Protein AF-A0A8H4UWQ0-F1 (afdb_monomer_lite)

Foldseek 3Di:
DVVCLLCVLVVLLVLLLVLLVVQLVCVVVVLQVLLCVDVCVVVDPPADQARQPDVVSSVVLSVCLQDVPPQDQGCCLRNGLQVPSSCSNLVNVLSVLLVVLVVVLVPPPDPVVSVVVLVVQLVVCVLQLHPNNLSSLVSVVVCCCPVVVCLPPPQVVCVVNNVVLLVVLVCLLVCLVCVVVVCVVPVDDPQLVSQQSHADPPPRDGCVVVVNSDRDDPSGDGPSNSSNVSSVVVNCVNDPVNVVVCPDPVNVVCVLQPSVCSSCLSVLCSRVLSVQLVVCVVVVDDNVVSNVRSVVNSVVVSVVCSVVSSVVSVVD

pLDDT: mean 87.33, std 9.58, range [44.56, 96.88]

Structure (mmCIF, N/CA/C/O backbone):
data_AF-A0A8H4UWQ0-F1
#
_entry.id   AF-A0A8H4UWQ0-F1
#
loop_
_atom_site.group_PDB
_atom_site.id
_atom_site.type_symbol
_atom_site.label_atom_id
_atom_site.label_alt_id
_atom_site.label_comp_id
_atom_site.label_asym_id
_atom_site.label_entity_id
_atom_site.label_seq_id
_atom_site.pdbx_PDB_ins_code
_atom_site.Cartn_x
_atom_site.Cartn_y
_atom_site.Cartn_z
_atom_site.occupancy
_atom_site.B_iso_or_equiv
_atom_site.auth_seq_id
_atom_site.auth_comp_id
_atom_site.auth_asym_id
_atom_site.auth_atom_id
_atom_site.pdbx_PDB_model_num
ATOM 1 N N . MET A 1 1 ? 11.215 8.189 25.611 1.00 50.06 1 MET A N 1
ATOM 2 C CA . MET A 1 1 ? 10.270 7.332 24.850 1.00 50.06 1 MET A CA 1
ATOM 3 C C . MET A 1 1 ? 9.668 8.076 23.652 1.00 50.06 1 MET A C 1
ATOM 5 O O . MET A 1 1 ? 9.754 7.545 22.555 1.00 50.06 1 MET A O 1
ATOM 9 N N . ALA A 1 2 ? 9.177 9.314 23.815 1.00 53.47 2 ALA A N 1
ATOM 10 C CA . ALA A 1 2 ? 8.602 10.132 22.732 1.00 53.47 2 ALA A CA 1
ATOM 11 C C . ALA A 1 2 ? 9.539 10.376 21.524 1.00 53.47 2 ALA A C 1
ATOM 13 O O . ALA A 1 2 ? 9.132 10.155 20.390 1.00 53.47 2 ALA A O 1
ATOM 14 N N . GLN A 1 3 ? 10.816 10.713 21.750 1.00 57.75 3 GLN A N 1
ATOM 15 C CA . GLN A 1 3 ? 11.789 10.950 20.667 1.00 57.75 3 GLN A CA 1
ATOM 16 C C . GLN A 1 3 ? 11.985 9.728 19.748 1.00 57.75 3 GLN A C 1
ATOM 18 O O . GLN A 1 3 ? 12.113 9.867 18.536 1.00 57.75 3 GLN A O 1
ATOM 23 N N . LYS A 1 4 ? 11.943 8.509 20.310 1.00 64.25 4 LYS A N 1
ATOM 24 C CA . LYS A 1 4 ? 12.056 7.265 19.531 1.00 64.25 4 LYS A CA 1
ATOM 25 C C . LYS A 1 4 ? 10.802 6.978 18.698 1.00 64.25 4 LYS A C 1
ATOM 27 O O . LYS A 1 4 ? 10.911 6.313 17.677 1.00 64.25 4 LYS A O 1
ATOM 32 N N . ILE A 1 5 ? 9.632 7.455 19.127 1.00 64.44 5 ILE A N 1
ATOM 33 C CA . ILE A 1 5 ? 8.361 7.275 18.409 1.00 64.44 5 ILE A CA 1
ATOM 34 C C . ILE A 1 5 ? 8.301 8.216 17.202 1.00 64.44 5 ILE A C 1
ATOM 36 O O . ILE A 1 5 ? 7.917 7.784 16.124 1.00 64.44 5 ILE A O 1
ATOM 40 N N . VAL A 1 6 ? 8.767 9.456 17.366 1.00 66.81 6 VAL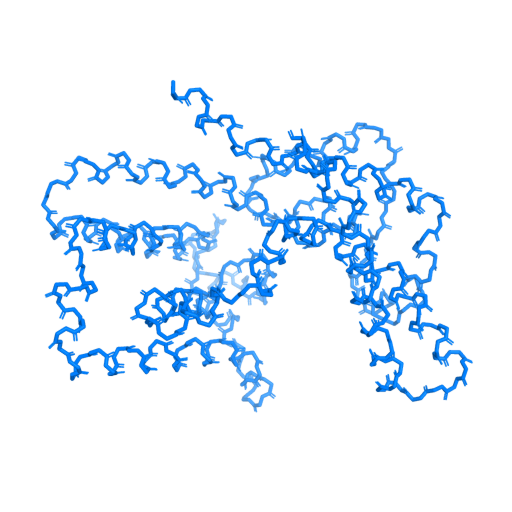 A N 1
ATOM 41 C CA . VAL A 1 6 ? 8.818 10.466 16.297 1.00 66.81 6 VAL A CA 1
ATOM 42 C C . VAL A 1 6 ? 9.864 10.135 15.227 1.00 66.81 6 VAL A C 1
ATOM 44 O O . VAL A 1 6 ? 9.613 10.324 14.045 1.00 66.81 6 VAL A O 1
ATOM 47 N N . ALA A 1 7 ? 11.025 9.600 15.619 1.00 70.88 7 ALA A N 1
ATOM 48 C CA . ALA A 1 7 ? 12.092 9.270 14.672 1.00 70.88 7 ALA A CA 1
ATOM 49 C C . ALA A 1 7 ? 11.859 7.957 13.901 1.00 70.88 7 ALA A C 1
ATOM 51 O O . ALA A 1 7 ? 12.472 7.743 12.861 1.00 70.88 7 ALA A O 1
ATOM 52 N N . ARG A 1 8 ? 11.009 7.052 14.408 1.00 70.62 8 ARG A N 1
ATOM 53 C CA . ARG A 1 8 ? 10.792 5.714 13.827 1.00 70.62 8 ARG A CA 1
ATOM 54 C C . ARG A 1 8 ? 10.283 5.746 12.382 1.00 70.62 8 ARG A C 1
ATOM 56 O O . ARG A 1 8 ? 10.880 5.047 11.573 1.00 70.62 8 ARG A O 1
ATOM 63 N N . PRO A 1 9 ? 9.257 6.544 12.039 1.00 68.88 9 PRO A N 1
ATOM 64 C CA . PRO A 1 9 ? 8.780 6.633 10.663 1.00 68.88 9 PRO A CA 1
ATOM 65 C C . PRO A 1 9 ? 9.848 7.127 9.675 1.00 68.88 9 PRO A C 1
ATOM 67 O O . PRO A 1 9 ? 9.898 6.662 8.546 1.00 68.88 9 PRO A O 1
ATOM 70 N N . PHE A 1 10 ? 10.764 7.997 10.115 1.00 75.94 10 PHE A N 1
ATOM 71 C CA . PHE A 1 10 ? 11.856 8.503 9.274 1.00 75.94 10 PHE A CA 1
ATOM 72 C C . PHE A 1 10 ? 12.995 7.498 9.068 1.00 75.94 10 PHE A C 1
ATOM 74 O O . PHE A 1 10 ? 13.753 7.635 8.113 1.00 75.94 10 PHE A O 1
ATOM 81 N N . ARG A 1 11 ? 13.113 6.461 9.911 1.00 78.75 11 ARG A N 1
ATOM 82 C CA . ARG A 1 11 ? 14.113 5.396 9.710 1.00 78.75 11 ARG A CA 1
ATOM 83 C C . ARG A 1 11 ? 13.871 4.595 8.437 1.00 78.75 11 ARG A C 1
ATOM 85 O O . ARG A 1 11 ? 14.824 4.063 7.895 1.00 78.75 11 ARG A O 1
ATOM 92 N N . LEU A 1 12 ? 12.630 4.561 7.944 1.00 79.31 12 LEU A N 1
ATOM 93 C CA . LEU A 1 12 ? 12.286 3.923 6.671 1.00 79.31 12 LEU A CA 1
ATOM 94 C C . LEU A 1 12 ? 12.992 4.581 5.475 1.00 79.31 12 LEU A C 1
ATOM 96 O O . LEU A 1 12 ? 13.165 3.930 4.452 1.00 79.31 12 LEU A O 1
ATOM 100 N N . LEU A 1 13 ? 13.431 5.841 5.590 1.00 83.50 13 LEU A N 1
ATOM 101 C CA . LEU A 1 13 ? 14.089 6.553 4.492 1.00 83.50 13 LEU A CA 1
ATOM 102 C C . LEU A 1 13 ? 15.516 6.063 4.236 1.00 83.50 13 LEU A C 1
ATOM 104 O O . LEU A 1 13 ? 15.957 6.094 3.094 1.00 83.50 13 LEU A O 1
ATOM 108 N N . THR A 1 14 ? 16.233 5.598 5.263 1.00 86.25 14 THR A N 1
ATOM 109 C CA . THR A 1 14 ? 17.613 5.107 5.119 1.00 86.25 14 THR A CA 1
ATOM 110 C C . THR A 1 14 ? 17.708 3.923 4.149 1.00 86.25 14 THR A C 1
ATOM 112 O O . THR A 1 14 ? 18.417 4.049 3.151 1.00 86.25 14 THR A O 1
ATOM 115 N N . PRO A 1 15 ? 16.983 2.804 4.354 1.00 87.75 15 PRO A N 1
ATOM 116 C CA . PRO A 1 15 ? 17.032 1.681 3.422 1.00 87.75 15 PRO A CA 1
ATOM 117 C C . PRO A 1 15 ? 16.466 2.035 2.041 1.00 87.75 15 PRO A C 1
ATOM 119 O O . PRO A 1 15 ? 16.977 1.541 1.039 1.00 87.75 15 PRO A O 1
ATOM 122 N N . VAL A 1 16 ? 15.470 2.929 1.958 1.00 87.31 16 VAL A N 1
ATOM 123 C CA . VAL A 1 16 ? 14.962 3.434 0.669 1.00 87.31 16 VAL A CA 1
ATOM 124 C C . VAL A 1 16 ? 16.060 4.178 -0.093 1.00 87.31 16 VAL A C 1
ATOM 126 O O . VAL A 1 16 ? 16.282 3.894 -1.265 1.00 87.31 16 VAL A O 1
ATOM 129 N N . ALA A 1 17 ? 16.788 5.080 0.567 1.00 88.00 17 ALA A N 1
ATOM 130 C CA . ALA A 1 17 ? 17.887 5.819 -0.045 1.00 88.00 17 ALA A CA 1
ATOM 131 C C . ALA A 1 17 ? 19.030 4.894 -0.479 1.00 88.00 17 ALA A C 1
ATOM 133 O O . ALA A 1 17 ? 19.581 5.074 -1.562 1.00 88.00 17 ALA A O 1
ATOM 134 N N . SER A 1 18 ? 19.363 3.882 0.328 1.00 88.31 18 SER A N 1
ATOM 135 C CA . SER A 1 18 ? 20.378 2.887 -0.027 1.00 88.31 18 SER A CA 1
ATOM 136 C C . SER A 1 18 ? 19.994 2.075 -1.265 1.00 88.31 18 SER A C 1
ATOM 138 O O . SER A 1 18 ? 20.847 1.855 -2.122 1.00 88.31 18 SER A O 1
ATOM 140 N N . ILE A 1 19 ? 18.729 1.663 -1.393 1.00 89.06 19 ILE A N 1
ATOM 141 C CA . ILE A 1 19 ? 18.264 0.928 -2.576 1.00 89.06 19 ILE A CA 1
ATOM 142 C C . ILE A 1 19 ? 18.142 1.838 -3.795 1.00 89.06 19 ILE A C 1
ATOM 144 O O . ILE A 1 19 ? 18.625 1.457 -4.852 1.00 89.06 19 ILE A O 1
ATOM 148 N N . ALA A 1 20 ? 17.625 3.060 -3.657 1.00 87.94 20 ALA A N 1
ATOM 149 C CA . ALA A 1 20 ? 17.611 4.025 -4.758 1.00 87.94 20 ALA A CA 1
ATOM 150 C C . ALA A 1 20 ? 19.032 4.328 -5.273 1.00 87.94 20 ALA A C 1
ATOM 152 O O . ALA A 1 20 ? 19.254 4.476 -6.472 1.00 87.94 20 ALA A O 1
ATOM 153 N N . PHE A 1 21 ? 20.022 4.364 -4.377 1.00 89.19 21 PHE A N 1
ATOM 154 C CA . PHE A 1 21 ? 21.427 4.524 -4.747 1.00 89.19 21 PHE A CA 1
ATOM 155 C C . PHE A 1 21 ? 22.011 3.281 -5.438 1.00 89.19 21 PHE A C 1
ATOM 157 O O . PHE A 1 21 ? 22.767 3.407 -6.399 1.00 89.19 21 PHE A O 1
ATOM 164 N N . LEU A 1 22 ? 21.645 2.075 -4.996 1.00 90.00 22 LEU A N 1
ATOM 165 C CA . LEU A 1 22 ? 21.991 0.840 -5.704 1.00 90.00 22 LEU A CA 1
ATOM 166 C C . LEU A 1 22 ? 21.373 0.818 -7.110 1.00 90.00 22 LEU A C 1
ATOM 168 O O . LEU A 1 22 ? 22.070 0.525 -8.078 1.00 90.00 22 LEU A O 1
ATOM 172 N N . GLU A 1 23 ? 20.089 1.155 -7.226 1.00 89.25 23 GLU A N 1
ATOM 173 C CA . GLU A 1 23 ? 19.389 1.245 -8.507 1.00 89.25 23 GLU A CA 1
ATOM 174 C C . GLU A 1 23 ? 20.055 2.255 -9.432 1.00 89.25 23 GLU A C 1
ATOM 176 O O . GLU A 1 23 ? 20.302 1.917 -10.582 1.00 89.25 23 GLU A O 1
ATOM 181 N N . TYR A 1 24 ? 20.432 3.434 -8.928 1.00 87.94 24 TYR A N 1
ATOM 182 C CA . TYR A 1 24 ? 21.184 4.428 -9.696 1.00 87.94 24 TYR A CA 1
ATOM 183 C C . TYR A 1 24 ? 22.405 3.806 -10.391 1.00 87.94 24 TYR A C 1
ATOM 185 O O . TYR A 1 24 ? 22.563 3.954 -11.601 1.00 87.94 24 TYR A O 1
ATOM 193 N N . PHE A 1 25 ? 23.241 3.064 -9.655 1.00 90.00 25 PHE A N 1
ATOM 194 C CA . PHE A 1 25 ? 24.429 2.431 -10.237 1.00 90.00 25 PHE A CA 1
ATOM 195 C C . PHE A 1 25 ? 24.095 1.346 -11.253 1.00 90.00 25 PHE A C 1
ATOM 197 O O . PHE A 1 25 ? 24.778 1.216 -12.265 1.00 90.00 25 PHE A O 1
ATOM 204 N N . LEU A 1 26 ? 23.066 0.544 -10.988 1.00 90.75 26 LEU A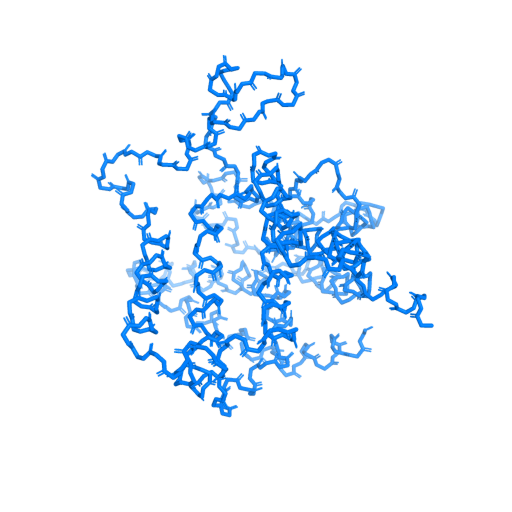 N 1
ATOM 205 C CA . LEU A 1 26 ? 22.672 -0.521 -11.902 1.00 90.75 26 LEU A CA 1
ATOM 206 C C . LEU A 1 26 ? 22.048 0.044 -13.186 1.00 90.75 26 LEU A C 1
ATOM 208 O O . LEU A 1 26 ? 22.282 -0.487 -14.270 1.00 90.75 26 LEU A O 1
ATOM 212 N N . MET A 1 27 ? 21.286 1.132 -13.074 1.00 89.31 27 MET A N 1
ATOM 213 C CA . MET A 1 27 ? 20.740 1.875 -14.207 1.00 89.31 27 MET A CA 1
ATOM 214 C C . MET A 1 27 ? 21.857 2.466 -15.067 1.00 89.31 27 MET A C 1
ATOM 216 O O . MET A 1 27 ? 21.841 2.271 -16.278 1.00 89.31 27 MET A O 1
ATOM 220 N N . ASP A 1 28 ? 22.852 3.103 -14.444 1.00 88.06 28 ASP A N 1
ATOM 221 C CA . ASP A 1 28 ? 24.032 3.654 -15.127 1.00 88.06 28 ASP A CA 1
ATOM 222 C C . ASP A 1 28 ? 24.879 2.560 -15.804 1.00 88.06 28 ASP A C 1
ATOM 224 O O . ASP A 1 28 ? 25.389 2.740 -16.907 1.00 88.06 28 ASP A O 1
ATOM 228 N N . ALA A 1 29 ? 24.937 1.363 -15.212 1.00 90.94 29 ALA A N 1
ATOM 229 C CA . ALA A 1 29 ? 25.556 0.184 -15.820 1.00 90.94 29 ALA A CA 1
ATOM 230 C C . ALA A 1 29 ? 24.745 -0.430 -16.986 1.00 90.94 29 ALA A C 1
ATOM 232 O O . ALA A 1 29 ? 25.181 -1.418 -17.582 1.00 90.94 29 ALA A O 1
ATOM 233 N N . GLY A 1 30 ? 23.571 0.117 -17.318 1.00 88.81 30 GLY A N 1
ATOM 234 C CA . GLY A 1 30 ? 22.742 -0.324 -18.441 1.00 88.81 30 GLY A CA 1
ATOM 235 C C . GLY A 1 30 ? 21.756 -1.449 -18.119 1.00 88.81 30 GLY A C 1
ATOM 236 O O . GLY A 1 30 ? 21.257 -2.110 -19.033 1.00 88.81 30 GLY A O 1
ATOM 237 N N . ALA A 1 31 ? 21.427 -1.688 -16.843 1.00 89.75 31 ALA A N 1
ATOM 238 C CA . ALA A 1 31 ? 20.484 -2.746 -16.454 1.00 89.75 31 ALA A CA 1
ATOM 239 C C . ALA A 1 31 ? 19.065 -2.559 -17.031 1.00 89.75 31 ALA A C 1
ATOM 241 O O . ALA A 1 31 ? 18.301 -3.521 -17.092 1.00 89.75 31 ALA A O 1
ATOM 242 N N . LEU A 1 32 ? 18.718 -1.343 -17.464 1.00 88.94 32 LEU A N 1
ATOM 243 C CA . LEU A 1 32 ? 17.412 -1.000 -18.034 1.00 88.94 32 LEU A CA 1
ATOM 244 C C . LEU A 1 32 ? 17.412 -0.836 -19.557 1.00 88.94 32 LEU A C 1
ATOM 246 O O . LEU A 1 32 ? 16.386 -0.459 -20.110 1.00 88.94 32 LEU A O 1
ATOM 250 N N . ASN A 1 33 ? 18.504 -1.156 -20.259 1.00 88.81 33 ASN A N 1
ATOM 251 C CA . ASN A 1 33 ? 18.588 -0.945 -21.712 1.00 88.81 33 ASN A CA 1
ATOM 252 C C . ASN A 1 33 ? 17.450 -1.630 -22.485 1.00 88.81 33 ASN A C 1
ATOM 254 O O . ASN A 1 33 ? 17.016 -1.138 -23.512 1.00 88.81 33 ASN A O 1
ATOM 258 N N . TRP A 1 34 ? 16.933 -2.756 -21.991 1.00 87.75 34 TRP A N 1
ATOM 259 C CA . TRP A 1 34 ? 15.852 -3.486 -22.659 1.00 87.75 34 TRP A CA 1
ATOM 260 C C . TRP A 1 34 ? 14.462 -2.870 -22.454 1.00 87.75 34 TRP A C 1
ATOM 262 O O . TRP A 1 34 ? 13.524 -3.246 -23.157 1.00 87.75 34 TRP A O 1
ATOM 272 N N . LEU A 1 35 ? 14.315 -1.953 -21.494 1.00 86.12 35 LEU A N 1
ATOM 273 C CA . LEU A 1 35 ? 13.036 -1.363 -21.104 1.00 86.12 35 LEU A CA 1
ATOM 274 C C . LEU A 1 35 ? 12.440 -0.507 -22.229 1.00 86.12 35 LEU A C 1
ATOM 276 O O . LEU A 1 35 ? 11.246 -0.607 -22.494 1.00 86.12 35 LEU A O 1
ATOM 280 N N . GLU A 1 36 ? 13.267 0.272 -22.934 1.00 83.00 36 GLU A N 1
ATOM 281 C CA . GLU A 1 36 ? 12.832 1.170 -24.020 1.00 83.00 36 GLU A CA 1
ATOM 282 C C . GLU A 1 36 ? 12.178 0.435 -25.204 1.00 83.00 36 GLU A C 1
ATOM 284 O O . GLU A 1 36 ? 11.384 1.015 -25.943 1.00 83.00 36 GLU A O 1
ATOM 289 N N . TYR A 1 37 ? 12.466 -0.861 -25.358 1.00 84.62 37 TYR A N 1
ATOM 290 C CA . TYR A 1 37 ? 11.931 -1.696 -26.435 1.00 84.62 37 TYR A CA 1
ATOM 291 C C . TYR A 1 37 ? 10.575 -2.327 -26.100 1.00 84.62 37 TYR A C 1
ATOM 293 O O . TYR A 1 37 ? 9.967 -2.965 -26.965 1.00 84.62 37 TYR A O 1
ATOM 301 N N . LEU A 1 38 ? 10.085 -2.195 -24.863 1.00 82.38 38 LEU A N 1
ATOM 302 C CA . LEU A 1 38 ? 8.774 -2.722 -24.500 1.00 82.38 38 LEU A CA 1
ATOM 303 C C . LEU A 1 38 ? 7.651 -1.823 -25.050 1.00 82.38 38 LEU A C 1
ATOM 305 O O . LEU A 1 38 ? 7.649 -0.620 -24.787 1.00 82.38 38 LEU A O 1
ATOM 309 N N . PRO A 1 39 ? 6.616 -2.396 -25.700 1.00 68.94 39 PRO A N 1
ATOM 310 C CA . PRO A 1 39 ? 5.469 -1.632 -26.198 1.00 68.94 39 PRO A CA 1
ATOM 311 C C . PRO A 1 39 ? 4.743 -0.844 -25.103 1.00 68.94 39 PRO A C 1
ATOM 313 O O . PRO A 1 39 ? 4.175 0.212 -25.361 1.00 68.94 39 PRO A O 1
ATOM 316 N N . SER A 1 40 ? 4.773 -1.332 -23.861 1.00 64.50 40 SER A N 1
ATOM 317 C CA . SER A 1 40 ? 4.183 -0.623 -22.727 1.00 64.50 40 SER A CA 1
ATOM 318 C C . SER A 1 40 ? 4.852 0.718 -22.450 1.00 64.50 40 SER A C 1
ATOM 320 O O . SER A 1 40 ? 4.201 1.552 -21.859 1.00 64.50 40 SER A O 1
ATOM 322 N N . VAL A 1 41 ? 6.105 0.933 -22.862 1.00 59.09 41 VAL A N 1
ATOM 323 C CA . VAL A 1 41 ? 6.821 2.214 -22.722 1.00 59.09 41 VAL A CA 1
ATOM 324 C C . VAL A 1 41 ? 6.568 3.120 -23.928 1.00 59.09 41 VAL A C 1
ATOM 326 O O . VAL A 1 41 ? 6.543 4.335 -23.803 1.00 59.09 41 VAL A O 1
ATOM 329 N N . THR A 1 42 ? 6.342 2.540 -25.109 1.00 53.91 42 THR A N 1
ATOM 330 C CA . THR A 1 42 ? 6.153 3.297 -26.357 1.00 53.91 42 THR A CA 1
ATOM 331 C C . THR A 1 42 ? 4.751 3.902 -26.500 1.00 53.91 42 THR A C 1
ATOM 333 O O . THR A 1 42 ? 4.581 4.869 -27.237 1.00 53.91 42 THR A O 1
ATOM 336 N N . TRP A 1 43 ? 3.746 3.326 -25.829 1.00 44.56 43 TRP A N 1
ATOM 337 C CA . TRP A 1 43 ? 2.328 3.717 -25.936 1.00 44.56 43 TRP A CA 1
ATOM 338 C C . TRP A 1 43 ? 1.727 4.257 -24.630 1.00 44.56 43 TRP A C 1
ATOM 340 O O . TRP A 1 43 ? 0.542 4.581 -24.587 1.00 44.56 43 TRP A O 1
ATOM 350 N N . SER A 1 44 ? 2.525 4.324 -23.567 1.00 49.62 44 SER A N 1
ATOM 351 C CA . SER A 1 44 ? 2.136 4.822 -22.250 1.00 49.62 44 SER A CA 1
ATOM 352 C C . SER A 1 44 ? 3.050 5.978 -21.879 1.00 49.62 44 SER A C 1
ATOM 354 O O . SER A 1 44 ? 4.256 5.892 -22.090 1.00 49.62 44 SER A O 1
ATOM 356 N N . ASP A 1 45 ? 2.517 6.997 -21.210 1.00 52.97 45 ASP A N 1
ATOM 357 C CA . ASP A 1 45 ? 3.330 8.038 -20.560 1.00 52.97 45 ASP A CA 1
ATOM 358 C C . ASP A 1 45 ? 4.128 7.495 -19.344 1.00 52.97 45 ASP A C 1
ATOM 360 O O . ASP A 1 45 ? 4.779 8.239 -18.611 1.00 52.97 45 ASP A O 1
ATOM 364 N N . TRP A 1 46 ? 4.075 6.179 -19.111 1.00 52.25 46 TRP A N 1
ATOM 365 C CA . TRP A 1 46 ? 4.689 5.440 -18.011 1.00 52.25 46 TRP A CA 1
ATOM 366 C C . TRP A 1 46 ? 5.487 4.266 -18.604 1.00 52.25 46 TRP A C 1
ATOM 368 O O . TRP A 1 46 ? 4.833 3.425 -19.229 1.00 52.25 46 TRP A O 1
ATOM 378 N N . PRO A 1 47 ? 6.828 4.131 -18.451 1.00 56.69 47 PRO A N 1
ATOM 379 C CA . PRO A 1 47 ? 7.763 4.730 -17.485 1.00 56.69 47 PRO A CA 1
ATOM 380 C C . PRO A 1 47 ? 8.879 5.627 -18.087 1.00 56.69 47 PRO A C 1
ATOM 382 O O . PRO A 1 47 ? 9.506 5.289 -19.087 1.00 56.69 47 PRO A O 1
ATOM 385 N N . PHE A 1 48 ? 9.206 6.718 -17.379 1.00 61.88 48 PHE A N 1
ATOM 386 C CA . PHE A 1 48 ? 10.383 7.578 -17.591 1.00 61.88 48 PHE A CA 1
ATOM 387 C C . PHE A 1 48 ? 11.477 7.237 -16.564 1.00 61.88 48 PHE A C 1
ATOM 389 O O . PHE A 1 48 ? 11.763 8.032 -15.673 1.00 61.88 48 PHE A O 1
ATOM 396 N N . THR A 1 49 ? 12.091 6.052 -16.642 1.00 73.06 49 THR A N 1
ATOM 397 C CA . THR A 1 49 ? 13.265 5.794 -15.792 1.00 73.06 49 THR A CA 1
ATOM 398 C C . THR A 1 49 ? 14.385 6.732 -16.217 1.00 73.06 49 THR A C 1
ATOM 400 O O . THR A 1 49 ? 14.828 6.687 -17.366 1.00 73.06 49 THR A O 1
ATOM 403 N N . ALA A 1 50 ? 14.835 7.585 -15.306 1.00 76.94 50 ALA A N 1
ATOM 404 C CA . ALA A 1 50 ? 15.796 8.632 -15.595 1.00 76.94 50 ALA A CA 1
ATOM 405 C C . ALA A 1 50 ? 16.843 8.682 -14.488 1.00 76.94 50 ALA A C 1
ATOM 407 O O . ALA A 1 50 ? 16.527 8.733 -13.301 1.00 76.94 50 ALA A O 1
ATOM 408 N N . ILE A 1 51 ? 18.109 8.681 -14.892 1.00 78.25 51 ILE A N 1
ATOM 409 C CA . ILE A 1 51 ? 19.226 8.840 -13.967 1.00 78.25 51 ILE A CA 1
ATOM 410 C C . ILE A 1 51 ? 19.206 10.282 -13.442 1.00 78.25 51 ILE A C 1
ATOM 412 O O . ILE A 1 51 ? 19.077 11.234 -14.218 1.00 78.25 51 ILE A O 1
ATOM 416 N N . ALA A 1 52 ? 19.323 10.452 -12.122 1.00 77.56 52 ALA A N 1
ATOM 417 C CA . ALA A 1 52 ? 19.355 11.774 -11.504 1.00 77.56 52 ALA A CA 1
ATOM 418 C C . ALA A 1 52 ? 20.489 12.622 -12.101 1.00 77.56 52 ALA A C 1
ATOM 420 O O . ALA A 1 52 ? 21.651 12.223 -12.097 1.00 77.56 52 ALA A O 1
ATOM 421 N N . SER A 1 53 ? 20.159 13.824 -12.579 1.00 79.19 53 SER A N 1
ATOM 422 C CA . SER A 1 53 ? 21.116 14.686 -13.287 1.00 79.19 53 SER A CA 1
ATOM 423 C C . SER A 1 53 ? 22.258 15.200 -12.408 1.00 79.19 53 SER A C 1
ATOM 425 O O . SER A 1 53 ? 23.316 15.569 -12.912 1.00 79.19 53 SER A O 1
ATOM 427 N N . ASN A 1 54 ? 22.041 15.276 -11.094 1.00 85.81 54 ASN A N 1
ATOM 428 C CA . ASN A 1 54 ? 23.032 15.693 -10.109 1.00 85.81 54 ASN A CA 1
ATOM 429 C C . ASN A 1 54 ? 22.642 15.193 -8.698 1.00 85.81 54 ASN A C 1
ATOM 431 O O . ASN A 1 54 ? 21.471 14.877 -8.457 1.00 85.81 54 ASN A O 1
ATOM 435 N N . PRO A 1 55 ? 23.581 15.182 -7.729 1.00 85.12 55 PRO A N 1
ATOM 436 C CA . PRO A 1 55 ? 23.304 14.732 -6.361 1.00 85.12 55 PRO A CA 1
ATOM 437 C C . PRO A 1 55 ? 22.217 15.534 -5.632 1.00 85.12 55 PRO A C 1
ATOM 439 O O . PRO A 1 55 ? 21.524 14.995 -4.773 1.00 85.12 55 PRO A O 1
ATOM 442 N N . GLY A 1 56 ? 22.045 16.817 -5.967 1.00 86.88 56 GLY A N 1
ATOM 443 C CA . GLY A 1 56 ? 21.004 17.664 -5.385 1.00 86.88 56 GLY A CA 1
ATOM 444 C C . GLY A 1 56 ? 19.600 17.195 -5.764 1.00 86.88 56 GLY A C 1
ATOM 445 O O . GLY A 1 56 ? 18.724 17.140 -4.902 1.00 86.88 56 GLY A O 1
ATOM 446 N N . THR A 1 57 ? 19.403 16.782 -7.019 1.00 86.50 57 THR A N 1
ATOM 447 C CA . THR A 1 57 ? 18.150 16.175 -7.488 1.00 86.50 57 THR A CA 1
ATOM 448 C C . THR A 1 57 ? 17.867 14.863 -6.755 1.00 86.50 57 THR A C 1
ATOM 450 O O . THR A 1 57 ? 16.770 14.696 -6.229 1.00 86.50 57 THR A O 1
ATOM 453 N N . PHE A 1 58 ? 18.871 13.991 -6.605 1.00 85.25 58 PHE A N 1
ATOM 454 C CA . PHE A 1 58 ? 18.729 12.742 -5.843 1.00 85.25 58 PHE A CA 1
ATOM 455 C C . PHE A 1 58 ? 18.299 12.990 -4.388 1.00 85.25 58 PHE A C 1
ATOM 457 O O . PHE A 1 58 ? 17.329 12.408 -3.905 1.00 85.25 58 PHE A O 1
ATOM 464 N N . ILE A 1 59 ? 18.976 13.908 -3.689 1.00 87.69 59 ILE A N 1
ATOM 465 C CA . ILE A 1 59 ? 18.625 14.270 -2.307 1.00 87.69 59 ILE A CA 1
ATOM 466 C C . ILE A 1 59 ? 17.216 14.874 -2.245 1.00 87.69 59 ILE A C 1
ATOM 468 O O . ILE A 1 59 ? 16.452 14.548 -1.337 1.00 87.69 59 ILE A O 1
ATOM 472 N N . SER A 1 60 ? 16.855 15.734 -3.202 1.00 88.31 60 SER A N 1
ATOM 473 C CA . SER A 1 60 ? 15.521 16.335 -3.276 1.00 88.31 60 SER A CA 1
ATOM 474 C C . SER A 1 60 ? 14.428 15.272 -3.395 1.00 88.31 60 SER A C 1
ATOM 476 O O . SER A 1 60 ? 13.442 15.333 -2.664 1.00 88.31 60 SER A O 1
ATOM 478 N N . GLU A 1 61 ? 14.615 14.269 -4.249 1.00 86.88 61 GLU A N 1
ATOM 479 C CA . GLU A 1 61 ? 13.661 13.173 -4.446 1.00 86.88 61 GLU A CA 1
ATOM 480 C C . GLU A 1 61 ? 13.495 12.295 -3.199 1.00 86.88 61 GLU A C 1
ATOM 482 O O . GLU A 1 61 ? 12.371 11.941 -2.837 1.00 86.88 61 GLU A O 1
ATOM 487 N N . ILE A 1 62 ? 14.585 12.016 -2.478 1.00 86.50 62 ILE A N 1
ATOM 488 C CA . ILE A 1 62 ? 14.524 11.309 -1.191 1.00 86.50 62 ILE A CA 1
ATOM 489 C C . ILE A 1 62 ? 13.783 12.140 -0.136 1.00 86.50 62 ILE A C 1
ATOM 491 O O . ILE A 1 62 ? 12.973 11.604 0.620 1.00 86.50 62 ILE A O 1
ATOM 495 N N . LEU A 1 63 ? 14.011 13.455 -0.084 1.00 86.94 63 LEU A N 1
ATOM 496 C CA . LEU A 1 63 ? 13.307 14.341 0.847 1.00 86.94 63 LEU A CA 1
ATOM 497 C C . LEU A 1 63 ? 11.818 14.484 0.508 1.00 86.94 63 LEU A C 1
ATOM 499 O O . LEU A 1 63 ? 10.997 14.589 1.422 1.00 86.94 63 LEU A O 1
ATOM 503 N N . GLN A 1 64 ? 11.445 14.436 -0.775 1.00 85.38 64 GLN A N 1
ATOM 504 C CA . GLN A 1 64 ? 10.041 14.447 -1.193 1.00 85.38 64 GLN A CA 1
ATOM 505 C C . GLN A 1 64 ? 9.262 13.281 -0.571 1.00 85.38 64 GLN A C 1
ATOM 507 O O . GLN A 1 64 ? 8.138 13.489 -0.125 1.00 85.38 64 GLN A O 1
ATOM 512 N N . LEU A 1 65 ? 9.859 12.092 -0.414 1.00 83.25 65 LEU A N 1
ATOM 513 C CA . LEU A 1 65 ? 9.194 10.958 0.250 1.00 83.25 65 LEU A CA 1
ATOM 514 C C . LEU A 1 65 ? 8.694 11.283 1.665 1.00 83.25 65 LEU A C 1
ATOM 516 O O . LEU A 1 65 ? 7.726 10.684 2.131 1.00 83.25 65 LEU A O 1
ATOM 520 N N . ALA A 1 66 ? 9.346 12.222 2.350 1.00 80.38 66 ALA A N 1
ATOM 521 C CA . ALA A 1 66 ? 8.995 12.608 3.707 1.00 80.38 66 ALA A CA 1
ATOM 522 C C . ALA A 1 66 ? 8.037 13.807 3.789 1.00 80.38 66 ALA A C 1
ATOM 524 O O . ALA A 1 66 ? 7.281 13.926 4.754 1.00 80.38 66 ALA A O 1
ATOM 525 N N . PHE A 1 67 ? 8.088 14.711 2.809 1.00 80.31 67 PHE A N 1
ATOM 526 C CA . PHE A 1 67 ? 7.485 16.044 2.921 1.00 80.31 67 PHE A CA 1
ATOM 527 C C . PHE A 1 67 ? 6.571 16.434 1.757 1.00 80.31 67 PHE A C 1
ATOM 529 O O . PHE A 1 67 ? 6.127 17.579 1.704 1.00 80.31 67 PHE A O 1
ATOM 536 N N . LEU A 1 68 ? 6.279 15.524 0.827 1.00 76.38 68 LEU A N 1
ATOM 537 C CA . LEU A 1 68 ? 5.414 15.827 -0.309 1.00 76.38 68 LEU A CA 1
ATOM 538 C C . LEU A 1 68 ? 3.982 16.133 0.157 1.00 76.38 68 LEU A C 1
ATOM 540 O O . LEU A 1 68 ? 3.276 15.265 0.674 1.00 76.38 68 LEU A O 1
ATOM 544 N N . ILE A 1 69 ? 3.590 17.397 -0.014 1.00 63.50 69 ILE A N 1
ATOM 545 C CA . ILE A 1 69 ? 2.262 17.944 0.280 1.00 63.50 69 ILE A CA 1
ATOM 546 C C . ILE A 1 69 ? 1.889 18.887 -0.879 1.00 63.50 69 ILE A C 1
ATOM 548 O O . ILE A 1 69 ? 2.704 19.750 -1.216 1.00 63.50 69 ILE A O 1
ATOM 552 N N . PRO A 1 70 ? 0.678 18.800 -1.464 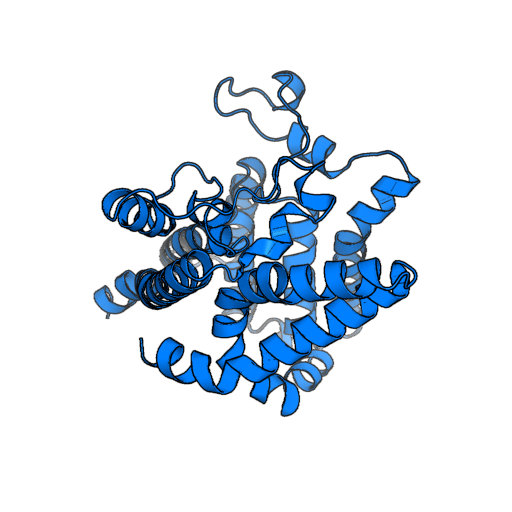1.00 58.25 70 PRO A N 1
ATOM 553 C CA . PRO A 1 70 ? -0.371 17.806 -1.212 1.00 58.25 70 PRO A CA 1
ATOM 554 C C . PRO A 1 70 ? 0.050 16.394 -1.652 1.00 58.25 70 PRO A C 1
ATOM 556 O O . PRO A 1 70 ? 1.098 16.223 -2.268 1.00 58.25 70 PRO A O 1
ATOM 559 N N . ASN A 1 71 ? -0.753 15.381 -1.311 1.00 61.59 71 ASN A N 1
ATOM 560 C CA . ASN A 1 71 ? -0.483 14.001 -1.717 1.00 61.59 71 ASN A CA 1
ATOM 561 C C . ASN A 1 71 ? -0.363 13.913 -3.241 1.00 61.59 71 ASN A C 1
ATOM 563 O O . ASN A 1 71 ? -1.335 14.126 -3.960 1.00 61.59 71 ASN A O 1
ATOM 567 N N . ALA A 1 72 ? 0.835 13.587 -3.700 1.00 70.25 72 ALA A N 1
ATOM 568 C CA . ALA A 1 72 ? 1.160 13.309 -5.085 1.00 70.25 72 ALA A CA 1
ATOM 569 C C . ALA A 1 72 ? 2.098 12.098 -5.118 1.00 70.25 72 ALA A C 1
ATOM 571 O O . ALA A 1 72 ? 2.628 11.684 -4.082 1.00 70.25 72 ALA A O 1
ATOM 572 N N . ALA A 1 73 ? 2.314 11.523 -6.296 1.00 75.62 73 ALA A N 1
ATOM 573 C CA . ALA A 1 73 ? 3.394 10.566 -6.477 1.00 75.62 73 ALA A CA 1
ATOM 574 C C . ALA A 1 73 ? 4.747 11.312 -6.398 1.00 75.62 73 ALA A C 1
ATOM 576 O O . ALA A 1 73 ? 4.957 12.259 -7.158 1.00 75.62 73 ALA A O 1
ATOM 577 N N . PRO A 1 74 ? 5.668 10.938 -5.488 1.00 78.88 74 PRO A N 1
ATOM 578 C CA . PRO A 1 74 ? 7.001 11.534 -5.436 1.00 78.88 74 PRO A CA 1
ATOM 579 C C . PRO A 1 74 ? 7.778 11.238 -6.716 1.00 78.88 74 PRO A C 1
ATOM 581 O O . PRO A 1 74 ? 7.673 10.136 -7.252 1.00 78.88 74 PRO A O 1
ATOM 584 N N . MET A 1 75 ? 8.615 12.174 -7.169 1.00 79.69 75 MET A N 1
ATOM 585 C CA . MET A 1 75 ? 9.337 12.026 -8.443 1.00 79.69 75 MET A CA 1
ATOM 586 C C . MET A 1 75 ? 10.226 10.778 -8.504 1.00 79.69 75 MET A C 1
ATOM 588 O O . MET A 1 75 ? 10.377 10.192 -9.574 1.00 79.69 75 MET A O 1
ATOM 592 N N . ILE A 1 76 ? 10.709 10.302 -7.352 1.00 78.44 76 ILE A N 1
ATOM 593 C CA . ILE A 1 76 ? 11.479 9.056 -7.255 1.00 78.44 76 ILE A CA 1
ATOM 594 C C . ILE A 1 76 ? 10.727 7.843 -7.830 1.00 78.44 76 ILE A C 1
ATOM 596 O O . ILE A 1 76 ? 11.351 6.938 -8.367 1.00 78.44 76 ILE A O 1
ATOM 600 N N . THR A 1 77 ? 9.389 7.838 -7.772 1.00 73.00 77 THR A N 1
ATOM 601 C CA . THR A 1 77 ? 8.549 6.746 -8.300 1.00 73.00 77 THR A CA 1
ATOM 602 C C . THR A 1 77 ? 8.526 6.678 -9.821 1.00 73.00 77 THR A C 1
ATOM 604 O O . THR A 1 77 ? 8.202 5.628 -10.374 1.00 73.00 77 THR A O 1
ATOM 607 N N . ASN A 1 78 ? 8.859 7.790 -10.478 1.00 74.19 78 ASN A N 1
ATOM 608 C CA . ASN A 1 78 ? 8.966 7.884 -11.926 1.00 74.19 78 ASN A CA 1
ATOM 609 C C . ASN A 1 78 ? 10.408 7.639 -12.374 1.00 74.19 78 ASN A C 1
ATOM 611 O O . ASN A 1 78 ? 10.628 6.879 -13.311 1.00 74.19 78 ASN A O 1
ATOM 615 N N . ASN A 1 79 ? 11.376 8.245 -11.678 1.00 76.06 79 ASN A N 1
ATOM 616 C CA . ASN A 1 79 ? 12.781 8.229 -12.083 1.00 76.06 79 ASN A CA 1
ATOM 617 C C . ASN A 1 79 ? 13.480 6.905 -11.756 1.00 76.06 79 ASN A C 1
ATOM 619 O O . ASN A 1 79 ? 14.291 6.430 -12.550 1.00 76.06 79 ASN A O 1
ATOM 623 N N . TYR A 1 80 ? 13.136 6.297 -10.621 1.00 72.69 80 TYR A N 1
ATOM 624 C CA . TYR A 1 80 ? 13.665 5.010 -10.175 1.00 72.69 80 TYR A CA 1
ATOM 625 C C . TYR A 1 80 ? 12.631 3.910 -10.370 1.00 72.69 80 TYR A C 1
ATOM 627 O O . TYR A 1 80 ? 11.433 4.179 -10.476 1.00 72.69 80 TYR A O 1
ATOM 635 N N . CYS A 1 81 ? 13.067 2.649 -10.367 1.00 70.81 81 CYS A N 1
ATOM 636 C CA . CYS A 1 81 ? 12.203 1.493 -10.607 1.00 70.81 81 CYS A CA 1
ATOM 637 C C . CYS A 1 81 ? 11.363 1.128 -9.379 1.00 70.81 81 CYS A C 1
ATOM 639 O O . CYS A 1 81 ? 11.238 -0.030 -8.985 1.00 70.81 81 CYS A O 1
ATOM 641 N N . THR A 1 82 ? 10.782 2.144 -8.755 1.00 68.06 82 THR A N 1
ATOM 642 C CA . THR A 1 82 ? 10.267 2.121 -7.394 1.00 68.06 82 THR A CA 1
ATOM 643 C C . THR A 1 82 ? 8.845 2.673 -7.349 1.00 68.06 82 THR A C 1
ATOM 645 O O . THR A 1 82 ? 8.453 3.405 -6.440 1.00 68.06 82 THR A O 1
ATOM 648 N N . GLY A 1 83 ? 8.030 2.282 -8.333 1.00 64.94 83 GLY A N 1
ATOM 649 C CA . GLY A 1 83 ? 6.661 2.768 -8.536 1.00 64.94 83 GLY A CA 1
ATOM 650 C C . GLY A 1 83 ? 5.693 2.563 -7.364 1.00 64.94 83 GLY A C 1
ATOM 651 O O . GLY A 1 83 ? 4.587 3.079 -7.408 1.00 64.94 83 GLY A O 1
ATOM 652 N N . VAL A 1 84 ? 6.077 1.851 -6.299 1.00 72.31 84 VAL A N 1
ATOM 653 C CA . VAL A 1 84 ? 5.294 1.707 -5.055 1.00 72.31 84 VAL A CA 1
ATOM 654 C C . VAL A 1 84 ? 5.667 2.712 -3.962 1.00 72.31 84 VAL A C 1
ATOM 656 O O . VAL A 1 84 ? 4.924 2.857 -2.988 1.00 72.31 84 VAL A O 1
ATOM 659 N N . LEU A 1 85 ? 6.800 3.419 -4.091 1.00 80.69 85 LEU A N 1
ATOM 660 C CA . LEU A 1 85 ? 7.323 4.298 -3.039 1.00 80.69 85 LEU A CA 1
ATOM 661 C C . LEU A 1 85 ? 6.425 5.502 -2.747 1.00 80.69 85 LEU A C 1
ATOM 663 O O . LEU A 1 85 ? 6.570 6.109 -1.689 1.00 80.69 85 LEU A O 1
ATOM 667 N N . TRP A 1 86 ? 5.438 5.798 -3.597 1.00 81.62 86 TRP A N 1
ATOM 668 C CA . TRP A 1 86 ? 4.382 6.769 -3.289 1.00 81.62 86 TRP A CA 1
ATOM 669 C C . TRP A 1 86 ? 3.617 6.420 -2.004 1.00 81.62 86 TRP A C 1
ATOM 671 O O . TRP A 1 86 ? 3.066 7.310 -1.356 1.00 81.62 86 TRP A O 1
ATOM 681 N N . THR A 1 87 ? 3.609 5.148 -1.589 1.00 82.81 87 THR A N 1
ATOM 682 C CA . THR A 1 87 ? 2.978 4.745 -0.328 1.00 82.81 87 THR A CA 1
ATOM 683 C C . THR A 1 87 ? 3.784 5.162 0.908 1.00 82.81 87 THR A C 1
ATOM 685 O O . THR A 1 87 ? 3.209 5.239 1.991 1.00 82.81 87 THR A O 1
ATOM 688 N N . ILE A 1 88 ? 5.075 5.507 0.785 1.00 84.44 88 ILE A N 1
ATOM 689 C CA . ILE A 1 88 ? 5.905 5.968 1.915 1.00 84.44 88 ILE A CA 1
ATOM 690 C C . ILE A 1 88 ? 5.379 7.288 2.512 1.00 84.44 88 ILE A C 1
ATOM 692 O O . ILE A 1 88 ? 5.132 7.307 3.722 1.00 84.44 88 ILE A O 1
ATOM 696 N N . PRO A 1 89 ? 5.122 8.361 1.728 1.00 84.12 89 PRO A N 1
ATOM 697 C CA . PRO A 1 89 ? 4.452 9.556 2.244 1.00 84.12 89 PRO A CA 1
ATOM 698 C C . PRO A 1 89 ? 3.138 9.237 2.963 1.00 84.12 89 PRO A C 1
ATOM 700 O O . PRO A 1 89 ? 2.884 9.743 4.057 1.00 84.12 89 PRO A O 1
ATOM 703 N N . VAL A 1 90 ? 2.325 8.343 2.388 1.00 85.81 90 VAL A N 1
ATOM 704 C CA . VAL A 1 90 ? 1.042 7.921 2.967 1.00 85.81 90 VAL A CA 1
ATOM 705 C C . VAL A 1 90 ? 1.244 7.239 4.321 1.00 85.81 90 VAL A C 1
ATOM 707 O O . VAL A 1 90 ? 0.514 7.537 5.267 1.00 85.81 90 VAL A O 1
ATOM 710 N N . GLN A 1 91 ? 2.233 6.351 4.444 1.00 84.88 91 GLN A N 1
ATOM 711 C CA . GLN A 1 91 ? 2.594 5.674 5.696 1.00 84.88 91 GLN A CA 1
ATOM 712 C C . GLN A 1 91 ? 3.114 6.655 6.749 1.00 84.88 91 GLN A C 1
ATOM 714 O O . GLN A 1 91 ? 2.723 6.575 7.915 1.00 84.88 91 GLN A O 1
ATOM 719 N N . LEU A 1 92 ? 3.963 7.605 6.350 1.00 84.19 92 LEU A N 1
ATOM 720 C CA . LEU A 1 92 ? 4.533 8.607 7.246 1.00 84.19 92 LEU A CA 1
ATOM 721 C C . LEU A 1 92 ? 3.451 9.539 7.802 1.00 84.19 92 LEU A C 1
ATOM 723 O O . LEU A 1 92 ? 3.341 9.705 9.019 1.00 84.19 92 LEU A O 1
ATOM 727 N N . GLN A 1 93 ? 2.620 10.110 6.928 1.00 83.94 93 GLN A N 1
ATOM 728 C CA . GLN A 1 93 ? 1.496 10.962 7.326 1.00 83.94 93 GLN A CA 1
ATOM 729 C C . GLN A 1 93 ? 0.476 10.178 8.162 1.00 83.94 93 GLN A C 1
ATOM 731 O O . GLN A 1 93 ? 0.025 10.643 9.210 1.00 83.94 93 GLN A O 1
ATOM 736 N N . GLY A 1 94 ? 0.164 8.951 7.747 1.00 87.62 94 GLY A N 1
ATOM 737 C CA . GLY A 1 94 ? -0.739 8.059 8.458 1.00 87.62 94 GLY A CA 1
ATOM 738 C C . GLY A 1 94 ? -0.260 7.681 9.857 1.00 87.62 94 GLY A C 1
ATOM 739 O O . GLY A 1 94 ? -1.067 7.609 10.787 1.00 87.62 94 GLY A O 1
ATOM 740 N N . ALA A 1 95 ? 1.050 7.507 10.056 1.00 86.38 95 ALA A N 1
ATOM 741 C CA . ALA A 1 95 ? 1.632 7.271 11.376 1.00 86.38 95 ALA A CA 1
ATOM 742 C C . ALA A 1 95 ? 1.401 8.467 12.315 1.00 86.38 95 ALA A C 1
ATOM 744 O O . ALA A 1 95 ? 0.986 8.281 13.462 1.00 86.38 95 ALA A O 1
ATOM 745 N N . TRP A 1 96 ? 1.592 9.696 11.826 1.00 85.25 96 TRP A N 1
ATOM 746 C CA . TRP A 1 96 ? 1.297 10.915 12.586 1.00 85.25 96 TRP A CA 1
ATOM 747 C C . TRP A 1 96 ? -0.186 11.051 12.919 1.00 85.25 96 TRP A C 1
ATOM 749 O O . TRP A 1 96 ? -0.546 11.296 14.073 1.00 85.25 96 TRP A O 1
ATOM 759 N N . GLN A 1 97 ? -1.048 10.825 11.932 1.00 88.88 97 GLN A N 1
ATOM 760 C CA . GLN A 1 97 ? -2.494 10.847 12.112 1.00 88.88 97 GLN A CA 1
ATOM 761 C C . GLN A 1 97 ? -2.957 9.800 13.133 1.00 88.88 97 GLN A C 1
ATOM 763 O O . GLN A 1 97 ? -3.789 10.089 13.993 1.00 88.88 97 GLN A O 1
ATOM 768 N N . THR A 1 98 ? -2.362 8.608 13.100 1.00 90.88 98 THR A N 1
ATOM 769 C CA . THR A 1 98 ? -2.628 7.541 14.066 1.00 90.88 98 THR A CA 1
ATOM 770 C C . THR A 1 98 ? -2.235 7.959 15.480 1.00 90.88 98 THR A C 1
ATOM 772 O O . THR A 1 98 ? -3.028 7.800 16.408 1.00 90.88 98 THR A O 1
ATOM 775 N N . LEU A 1 99 ? -1.051 8.554 15.663 1.00 89.50 99 LEU A N 1
ATOM 776 C CA . LEU A 1 99 ? -0.603 9.056 16.966 1.00 89.50 99 LEU A CA 1
ATOM 777 C C . LEU A 1 99 ? -1.546 10.130 17.524 1.00 89.50 99 LEU A C 1
ATOM 779 O O . LEU A 1 99 ? -1.930 10.056 18.694 1.00 89.50 99 LEU A O 1
ATOM 783 N N . LEU A 1 100 ? -1.958 11.093 16.695 1.00 90.19 100 LEU A N 1
ATOM 784 C CA . LEU A 1 100 ? -2.925 12.124 17.084 1.00 90.19 100 LEU A CA 1
ATOM 785 C C . LEU A 1 100 ? -4.283 11.514 17.447 1.00 90.19 100 LEU A C 1
ATOM 787 O O . LEU A 1 100 ? -4.846 11.841 18.494 1.00 90.19 100 LEU A O 1
ATOM 791 N N . GLY A 1 101 ? -4.774 10.574 16.635 1.00 91.69 101 GLY A N 1
ATOM 792 C CA . GLY A 1 101 ? -5.990 9.816 16.912 1.00 91.69 101 GLY A CA 1
ATOM 793 C C . GLY A 1 101 ? -5.934 9.147 18.284 1.00 91.69 101 GLY A C 1
ATOM 794 O O . GLY A 1 101 ? -6.827 9.353 19.104 1.00 91.69 101 GLY A O 1
ATOM 795 N N . LEU A 1 102 ? -4.854 8.419 18.581 1.00 91.44 102 LEU A N 1
ATOM 796 C CA . LEU A 1 102 ? -4.662 7.732 19.862 1.00 91.44 102 LEU A CA 1
ATOM 797 C C . LEU A 1 102 ? -4.668 8.692 21.063 1.00 91.44 102 LEU A C 1
ATOM 799 O O . LEU A 1 102 ? -5.253 8.360 22.098 1.00 91.44 102 LEU A O 1
ATOM 803 N N . ILE A 1 103 ? -4.062 9.880 20.939 1.00 91.69 103 ILE A N 1
ATOM 804 C CA . ILE A 1 103 ? -4.082 10.909 21.995 1.00 91.69 103 ILE A CA 1
ATOM 805 C C . ILE A 1 103 ? -5.513 11.384 22.256 1.00 91.69 103 ILE A C 1
ATOM 807 O O . ILE A 1 103 ? -5.935 11.424 23.414 1.00 91.69 103 ILE A O 1
ATOM 811 N N . MET A 1 104 ? -6.269 11.691 21.198 1.00 93.00 104 MET A N 1
ATOM 812 C CA . MET A 1 104 ? -7.659 12.150 21.302 1.00 93.00 104 MET A CA 1
ATOM 813 C C . MET A 1 104 ? -8.548 11.089 21.942 1.00 93.00 104 MET A C 1
ATOM 815 O O . MET A 1 104 ? -9.250 11.339 22.921 1.00 93.00 104 MET A O 1
ATOM 819 N N . ILE A 1 105 ? -8.458 9.867 21.434 1.00 93.00 105 ILE A N 1
ATOM 820 C CA . ILE A 1 105 ? -9.250 8.728 21.877 1.00 93.00 105 ILE A CA 1
ATOM 821 C C . ILE A 1 105 ? -9.010 8.402 23.352 1.00 93.00 105 ILE A C 1
ATOM 823 O O . ILE A 1 105 ? -9.954 8.099 24.080 1.00 93.00 105 ILE A O 1
ATOM 827 N N . ARG A 1 106 ? -7.765 8.517 23.830 1.00 90.81 106 ARG A N 1
ATOM 828 C CA . ARG A 1 106 ? -7.438 8.318 25.247 1.00 90.81 106 ARG A CA 1
ATOM 829 C C . ARG A 1 106 ? -8.241 9.248 26.163 1.00 90.81 106 ARG A C 1
ATOM 831 O O . ARG A 1 106 ? -8.508 8.866 27.306 1.00 90.81 106 ARG A O 1
ATOM 838 N N . GLN A 1 107 ? -8.618 10.438 25.695 1.00 93.44 107 GLN A N 1
ATOM 839 C CA . GLN A 1 107 ? -9.414 11.400 26.462 1.00 93.44 107 GLN A CA 1
ATOM 840 C C . GLN A 1 107 ? -10.919 11.108 26.405 1.00 93.44 107 GLN A C 1
ATOM 842 O O . GLN A 1 107 ? -11.640 11.397 27.360 1.00 93.44 107 GLN A O 1
ATOM 847 N N . ILE A 1 108 ? -11.407 10.477 25.336 1.00 94.12 108 ILE A N 1
ATOM 848 C CA . ILE A 1 108 ? -12.829 10.168 25.163 1.00 94.12 108 ILE A CA 1
ATOM 849 C C . ILE A 1 108 ? -13.178 8.881 25.923 1.00 94.12 108 ILE A C 1
ATOM 851 O O . ILE A 1 108 ? -13.015 7.770 25.426 1.00 94.12 108 ILE A O 1
ATOM 855 N N . LYS A 1 109 ? -13.688 9.024 27.151 1.00 91.00 109 LYS A N 1
ATOM 856 C CA . LYS A 1 109 ? -14.044 7.873 28.006 1.00 91.00 109 LYS A CA 1
ATOM 857 C C . LYS A 1 109 ? -15.366 7.203 27.632 1.00 91.00 109 LYS A C 1
ATOM 859 O O . LYS A 1 109 ? -15.559 6.027 27.921 1.00 91.00 109 LYS A O 1
ATOM 864 N N . THR A 1 110 ? -16.288 7.944 27.021 1.00 94.25 110 THR A N 1
ATOM 865 C CA . THR A 1 110 ? -17.626 7.441 26.690 1.00 94.25 110 THR A CA 1
ATOM 866 C C . THR A 1 110 ? -17.599 6.644 25.377 1.00 94.25 110 THR A C 1
ATOM 868 O O . THR A 1 110 ? -17.268 7.239 24.349 1.00 94.25 110 THR A O 1
ATOM 871 N N . PRO A 1 111 ? -18.012 5.356 25.361 1.00 92.75 111 PRO A N 1
ATOM 872 C CA . PRO A 1 111 ? -17.949 4.500 24.170 1.00 92.75 111 PRO A CA 1
ATOM 873 C C . PRO A 1 111 ? -18.646 5.084 22.940 1.00 92.75 111 PRO A C 1
ATOM 875 O O . PRO A 1 111 ? -18.034 5.192 21.887 1.00 92.75 111 PRO A O 1
ATOM 878 N N . TRP A 1 112 ? -19.896 5.539 23.076 1.00 93.62 112 TRP A N 1
ATOM 879 C CA . TRP A 1 112 ? -20.644 6.139 21.964 1.00 93.62 112 TRP A CA 1
ATOM 880 C C . TRP A 1 112 ? -19.887 7.320 21.338 1.00 93.62 112 TRP A C 1
ATOM 882 O O . TRP A 1 112 ? -19.645 7.303 20.139 1.00 93.62 112 TRP A O 1
ATOM 892 N N . LYS A 1 113 ? -19.416 8.280 22.149 1.00 95.44 113 LYS A N 1
ATOM 893 C CA . LYS A 1 113 ? -18.654 9.445 21.661 1.00 95.44 113 LYS A CA 1
ATOM 894 C C . LYS A 1 113 ? -17.363 9.031 20.952 1.00 95.44 113 LYS A C 1
ATOM 896 O O . LYS A 1 113 ? -16.948 9.676 19.995 1.00 95.44 113 LYS A O 1
ATOM 901 N N . ARG A 1 114 ? -16.732 7.957 21.428 1.00 94.62 114 ARG A N 1
ATOM 902 C CA . ARG A 1 114 ? -15.518 7.386 20.843 1.00 94.62 114 ARG A CA 1
ATOM 903 C C . ARG A 1 114 ? -15.801 6.796 19.459 1.00 94.62 114 ARG A C 1
ATOM 905 O O . ARG A 1 114 ? -15.087 7.116 18.516 1.00 94.62 114 ARG A O 1
ATOM 912 N N . PHE A 1 115 ? -16.884 6.030 19.313 1.00 95.12 115 PHE A N 1
ATOM 913 C CA . PHE A 1 115 ? -17.342 5.525 18.014 1.00 95.12 115 PHE A CA 1
ATOM 914 C C . PHE A 1 115 ? -17.789 6.643 17.070 1.00 95.12 115 PHE A C 1
ATOM 916 O O . PHE A 1 115 ? -17.415 6.620 15.899 1.00 95.12 115 PHE A O 1
ATOM 923 N N . SER A 1 116 ? -18.486 7.669 17.567 1.00 95.94 116 SER A N 1
ATOM 924 C CA . SER A 1 116 ? -18.828 8.851 16.768 1.00 95.94 116 SER A CA 1
ATOM 925 C C . SER A 1 116 ? -17.581 9.563 16.247 1.00 95.94 116 SER A C 1
ATOM 927 O O . SER A 1 116 ? -17.569 9.981 15.097 1.00 95.94 116 SER A O 1
ATOM 929 N N . PHE A 1 117 ? -16.525 9.671 17.061 1.00 96.00 117 PHE A N 1
ATOM 930 C CA . PHE A 1 117 ? -15.253 10.261 16.642 1.00 96.00 117 PHE A CA 1
ATOM 931 C C . PHE A 1 117 ? -14.605 9.463 15.503 1.00 96.00 117 PHE A C 1
ATOM 933 O O . PHE A 1 117 ? -14.244 10.052 14.488 1.00 96.00 117 PHE A O 1
ATOM 940 N N . TYR A 1 118 ? -14.525 8.130 15.621 1.00 96.12 118 TYR A N 1
ATOM 941 C CA . TYR A 1 118 ? -14.007 7.278 14.543 1.00 96.12 118 TYR A CA 1
ATOM 942 C C . TYR A 1 118 ? -14.787 7.452 13.240 1.00 96.12 118 TYR A C 1
ATOM 944 O O . TYR A 1 118 ? -14.184 7.654 12.187 1.00 96.12 118 TYR A O 1
ATOM 952 N N . VAL A 1 119 ? -16.120 7.398 13.312 1.00 96.44 119 VAL A N 1
ATOM 953 C CA . VAL A 1 119 ? -16.999 7.534 12.142 1.00 96.44 119 VAL A CA 1
ATOM 954 C C . VAL A 1 119 ? -16.853 8.917 11.518 1.00 96.44 119 VAL A C 1
ATOM 956 O O . VAL A 1 119 ? -16.645 9.016 10.312 1.00 96.44 119 VAL A O 1
ATOM 959 N N . PHE A 1 120 ? -16.892 9.975 12.331 1.00 96.75 120 PHE A N 1
ATOM 960 C CA . PHE A 1 120 ? -16.735 11.349 11.864 1.00 96.75 120 PHE A CA 1
ATOM 961 C C . PHE A 1 120 ? -15.411 11.535 11.123 1.00 96.75 120 PHE A C 1
ATOM 963 O O . PHE A 1 120 ? -15.408 11.955 9.970 1.00 96.75 120 PHE A O 1
ATOM 970 N N . CYS A 1 121 ? -14.290 11.157 11.741 1.00 96.31 121 CYS A N 1
ATOM 971 C CA . CYS A 1 121 ? -12.984 11.273 11.107 1.00 96.31 121 CYS A CA 1
ATOM 972 C C . CYS A 1 121 ? -12.893 10.431 9.826 1.00 96.31 121 CYS A C 1
ATOM 974 O O . CYS A 1 121 ? -12.406 10.917 8.811 1.00 96.31 121 CYS A O 1
ATOM 976 N N . THR A 1 122 ? -13.408 9.201 9.835 1.00 96.81 122 THR A N 1
ATOM 977 C CA . THR A 1 122 ? -13.391 8.322 8.656 1.00 96.81 122 THR A CA 1
ATOM 978 C C . THR A 1 122 ? -14.140 8.941 7.476 1.00 96.81 122 THR A C 1
ATOM 980 O O . THR A 1 122 ? -13.594 9.004 6.377 1.00 96.81 122 THR A O 1
ATOM 983 N N . VAL A 1 123 ? -15.359 9.440 7.706 1.00 96.62 123 VAL A N 1
ATOM 984 C CA . VAL A 1 123 ? -16.197 10.051 6.663 1.00 96.62 123 VAL A CA 1
ATOM 985 C C . VAL A 1 123 ? -15.582 11.348 6.148 1.00 96.62 123 VAL A C 1
ATOM 987 O O . VAL A 1 123 ? -15.529 11.546 4.939 1.00 96.62 123 VAL A O 1
ATOM 990 N N . MET A 1 124 ? -15.071 12.208 7.035 1.00 95.75 124 MET A N 1
ATOM 991 C CA . MET A 1 124 ? -14.430 13.463 6.625 1.00 95.75 124 MET A CA 1
ATOM 992 C C . MET A 1 124 ? -13.171 13.212 5.789 1.00 95.75 124 MET A C 1
ATOM 994 O O . MET A 1 124 ? -12.972 13.877 4.776 1.00 95.75 124 MET A O 1
ATOM 998 N N . HIS A 1 125 ? -12.342 12.232 6.167 1.00 94.50 125 HIS A N 1
ATOM 999 C CA . HIS A 1 125 ? -11.158 11.878 5.383 1.00 94.50 125 HIS A CA 1
ATOM 1000 C C . HIS A 1 125 ? -11.512 11.229 4.043 1.00 94.50 125 HIS A C 1
ATOM 1002 O O . HIS A 1 125 ? -10.874 11.562 3.049 1.00 94.50 125 HIS A O 1
ATOM 1008 N N . TRP A 1 126 ? -12.525 10.356 3.990 1.00 94.94 126 TRP A N 1
ATOM 1009 C CA . TRP A 1 126 ? -13.013 9.817 2.718 1.00 94.94 126 TRP A CA 1
ATOM 1010 C C . TRP A 1 126 ? -13.514 10.944 1.812 1.00 94.94 126 TRP A C 1
ATOM 1012 O O . TRP A 1 126 ? -13.059 11.058 0.678 1.00 94.94 126 TRP A O 1
ATOM 1022 N N . TYR A 1 127 ? -14.362 11.836 2.334 1.00 94.00 127 TYR A N 1
ATOM 1023 C CA . TYR A 1 127 ? -14.881 12.964 1.565 1.00 94.00 127 TYR A CA 1
ATOM 1024 C C . TYR A 1 127 ? -13.752 13.857 1.037 1.00 94.00 127 TYR A C 1
ATOM 1026 O O . TYR A 1 127 ? -13.769 14.223 -0.129 1.00 94.00 127 TYR A O 1
ATOM 1034 N N . ALA A 1 128 ? -12.721 14.119 1.842 1.00 91.44 128 ALA A N 1
ATOM 1035 C CA . ALA A 1 128 ? -11.563 14.927 1.463 1.00 91.44 128 ALA A CA 1
ATOM 1036 C C . ALA A 1 128 ? -10.507 14.203 0.595 1.00 91.44 128 ALA A C 1
ATOM 1038 O O . ALA A 1 128 ? -9.402 14.726 0.458 1.00 91.44 128 ALA A O 1
ATOM 1039 N N . LEU A 1 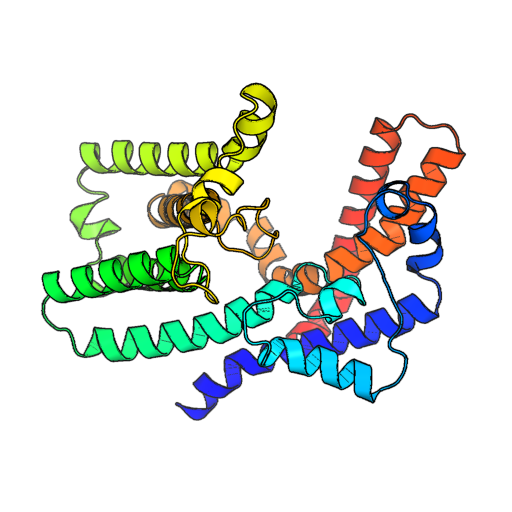129 ? -10.793 13.008 0.053 1.00 90.88 129 LEU A N 1
ATOM 1040 C CA . LEU A 1 129 ? -9.840 12.197 -0.730 1.00 90.88 129 LEU A CA 1
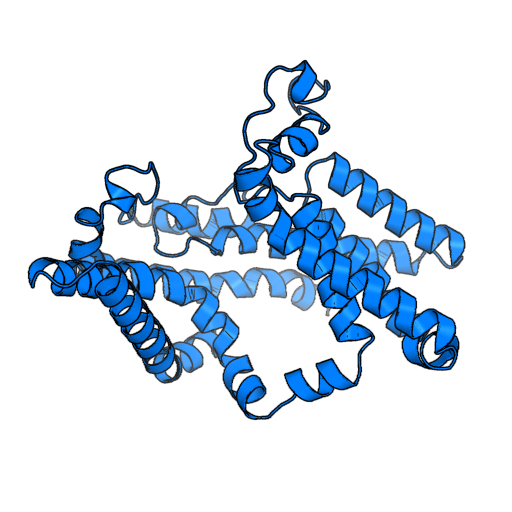ATOM 1041 C C . LEU A 1 129 ? -8.518 11.930 0.009 1.00 90.88 129 LEU A C 1
ATOM 1043 O O . LEU A 1 129 ? -7.427 11.906 -0.563 1.00 90.88 129 LEU A O 1
ATOM 1047 N N . SER A 1 130 ? -8.609 11.726 1.319 1.00 90.38 130 SER A N 1
ATOM 1048 C CA . SER A 1 130 ? -7.468 11.494 2.191 1.00 90.38 130 SER A CA 1
ATOM 1049 C C . SER A 1 130 ? -7.387 10.029 2.610 1.00 90.38 130 SER A C 1
ATOM 1051 O O . SER A 1 130 ? -8.356 9.441 3.090 1.00 90.38 130 SER A O 1
ATOM 1053 N N . TRP A 1 131 ? -6.176 9.467 2.550 1.00 91.25 131 TRP A N 1
ATOM 1054 C CA . TRP A 1 131 ? -5.855 8.128 3.063 1.00 91.25 131 TRP A CA 1
ATOM 1055 C C . TRP A 1 131 ? -6.151 7.950 4.560 1.00 91.25 131 TRP A C 1
ATOM 1057 O O . TRP A 1 131 ? -6.186 6.829 5.064 1.00 91.25 131 TRP A O 1
ATOM 1067 N N . GLY A 1 132 ? -6.403 9.043 5.282 1.00 92.31 132 GLY A N 1
ATOM 1068 C CA . GLY A 1 132 ? -6.727 9.043 6.700 1.00 92.31 132 GLY A CA 1
ATOM 1069 C C . GLY A 1 132 ? -7.931 8.188 7.108 1.00 92.31 132 GLY A C 1
ATOM 1070 O O . GLY A 1 132 ? -7.981 7.709 8.243 1.00 92.31 132 GLY A O 1
ATOM 1071 N N . SER A 1 133 ? -8.877 7.945 6.197 1.00 94.50 133 SER A N 1
ATOM 1072 C CA . SER A 1 133 ? -10.032 7.074 6.447 1.00 94.50 133 SER A CA 1
ATOM 1073 C C . SER A 1 133 ? -9.590 5.654 6.821 1.00 94.50 133 SER A C 1
ATOM 1075 O O . SER A 1 133 ? -10.083 5.092 7.799 1.00 94.50 133 SER A O 1
ATOM 1077 N N . TYR A 1 134 ? -8.596 5.109 6.115 1.00 94.38 134 TYR A N 1
ATOM 1078 C CA . TYR A 1 134 ? -8.027 3.780 6.360 1.00 94.38 134 TYR A CA 1
ATOM 1079 C C . TYR A 1 134 ? -7.414 3.691 7.759 1.00 94.38 134 TYR A C 1
ATOM 1081 O O . TYR A 1 134 ? -7.659 2.735 8.495 1.00 94.38 134 TYR A O 1
ATOM 1089 N N . TYR A 1 135 ? -6.656 4.717 8.152 1.00 93.69 135 TYR A N 1
ATOM 1090 C CA . TYR A 1 135 ? -5.995 4.763 9.453 1.00 93.69 135 TYR A CA 1
ATOM 1091 C C . TYR A 1 135 ? -7.001 4.845 10.599 1.00 93.69 135 TYR A C 1
ATOM 1093 O O . TYR A 1 135 ? -6.881 4.092 11.563 1.00 93.69 135 TYR A O 1
ATOM 1101 N N . TYR A 1 136 ? -8.027 5.697 10.504 1.00 95.75 136 TYR A N 1
ATOM 1102 C CA . TYR A 1 136 ? -9.035 5.801 11.563 1.00 95.75 136 TYR A CA 1
ATOM 1103 C C . TYR A 1 136 ? -9.850 4.520 11.742 1.00 95.75 136 TYR A C 1
ATOM 1105 O O . TYR A 1 136 ? -10.128 4.150 12.887 1.00 95.75 136 TYR A O 1
ATOM 1113 N N . VAL A 1 137 ? -10.166 3.803 10.659 1.00 95.50 137 VAL A N 1
ATOM 1114 C CA . VAL A 1 137 ? -10.789 2.477 10.775 1.00 95.50 137 VAL A CA 1
ATOM 1115 C C . VAL A 1 137 ? -9.820 1.453 11.365 1.00 95.50 137 VAL A C 1
ATOM 1117 O O . VAL A 1 137 ? -10.223 0.670 12.219 1.00 95.50 137 VAL A O 1
ATOM 1120 N N . GLY A 1 138 ? -8.535 1.495 11.010 1.00 93.75 138 GLY A N 1
ATOM 1121 C CA . GLY A 1 138 ? -7.516 0.666 11.660 1.00 93.75 138 GLY A CA 1
ATOM 1122 C C . GLY A 1 138 ? -7.454 0.890 13.177 1.00 93.75 138 GLY A C 1
ATOM 1123 O O . GLY A 1 138 ? -7.423 -0.070 13.947 1.00 93.75 138 GLY A O 1
ATOM 1124 N N . ILE A 1 139 ? -7.524 2.146 13.634 1.00 94.31 139 ILE A N 1
ATOM 1125 C CA . ILE A 1 139 ? -7.569 2.466 15.071 1.00 94.31 139 ILE A CA 1
ATOM 1126 C C . ILE A 1 139 ? -8.869 1.960 15.707 1.00 94.31 139 ILE A C 1
ATOM 1128 O O . ILE A 1 139 ? -8.834 1.457 16.830 1.00 94.31 139 ILE A O 1
ATOM 1132 N N . LEU A 1 140 ? -10.005 2.087 15.016 1.00 94.81 140 LEU A N 1
ATOM 1133 C CA . LEU A 1 140 ? -11.291 1.552 15.466 1.00 94.81 140 LEU A CA 1
ATOM 1134 C C . LEU A 1 140 ? -11.222 0.030 15.669 1.00 94.81 140 LEU A C 1
ATOM 1136 O O . LEU A 1 140 ? -11.623 -0.457 16.724 1.00 94.81 140 LEU A O 1
ATOM 1140 N N . LEU A 1 141 ? -10.696 -0.715 14.693 1.00 93.31 141 LEU A N 1
ATOM 1141 C CA . LEU A 1 141 ? -10.547 -2.172 14.772 1.00 93.31 141 LEU A CA 1
ATOM 1142 C C . LEU A 1 141 ? -9.606 -2.581 15.913 1.00 93.31 141 LEU A C 1
ATOM 1144 O O . LEU A 1 141 ? -9.959 -3.433 16.733 1.00 93.31 141 LEU A O 1
ATOM 1148 N N . ALA A 1 142 ? -8.458 -1.910 16.033 1.00 92.38 142 ALA A N 1
ATOM 1149 C CA . ALA A 1 142 ? -7.514 -2.145 17.122 1.00 92.38 142 ALA A CA 1
ATOM 1150 C C . ALA A 1 142 ? -8.139 -1.870 18.498 1.00 92.38 142 ALA A C 1
ATOM 1152 O O . ALA A 1 142 ? -7.920 -2.614 19.454 1.00 92.38 142 ALA A O 1
ATOM 1153 N N . ASP A 1 143 ? -8.946 -0.818 18.614 1.00 93.44 143 ASP A N 1
ATOM 1154 C CA . ASP A 1 143 ? -9.621 -0.487 19.860 1.00 93.44 143 ASP A CA 1
ATOM 1155 C C . ASP A 1 143 ? -10.733 -1.477 20.231 1.00 93.44 143 ASP A C 1
ATOM 1157 O O . ASP A 1 143 ? -10.860 -1.871 21.396 1.00 93.44 143 ASP A O 1
ATOM 1161 N N . LEU A 1 144 ? -11.515 -1.920 19.244 1.00 92.50 144 LEU A N 1
ATOM 1162 C CA . LEU A 1 144 ? -12.504 -2.979 19.422 1.00 92.50 144 LEU A CA 1
ATOM 1163 C C . LEU A 1 144 ? -11.852 -4.248 19.983 1.00 92.50 144 LEU A C 1
ATOM 1165 O O . LEU A 1 144 ? -12.408 -4.877 20.891 1.00 92.50 144 LEU A O 1
ATOM 1169 N N . ASP A 1 145 ? -10.672 -4.616 19.483 1.00 91.12 145 ASP A N 1
ATOM 1170 C CA . ASP A 1 145 ? -9.951 -5.797 19.956 1.00 91.12 145 ASP A CA 1
ATOM 1171 C C . ASP A 1 145 ? -9.356 -5.598 21.359 1.00 91.12 145 ASP A C 1
ATOM 1173 O O . ASP A 1 145 ? -9.597 -6.397 22.265 1.00 91.12 145 ASP A O 1
ATOM 1177 N N . LEU A 1 146 ? -8.634 -4.497 21.584 1.00 90.94 146 LEU A N 1
ATOM 1178 C CA . LEU A 1 146 ? -7.900 -4.266 22.832 1.00 90.94 146 LEU A CA 1
ATOM 1179 C C . LEU A 1 146 ? -8.810 -3.897 24.010 1.00 90.94 146 LEU A C 1
ATOM 1181 O O . LEU A 1 146 ? -8.666 -4.454 25.102 1.00 90.94 146 LEU A O 1
ATOM 1185 N N . THR A 1 147 ? -9.738 -2.960 23.809 1.00 90.94 147 THR A N 1
ATOM 1186 C CA . THR A 1 147 ? -10.588 -2.426 24.884 1.00 90.94 147 THR A CA 1
ATOM 1187 C C . THR A 1 147 ? -11.799 -3.319 25.123 1.00 90.94 147 THR A C 1
ATOM 1189 O O . THR A 1 147 ? -12.123 -3.640 26.268 1.00 90.94 147 THR A O 1
ATOM 1192 N N . TYR A 1 148 ? -12.475 -3.737 24.050 1.00 89.62 148 TYR A N 1
ATOM 1193 C CA . TYR A 1 148 ? -13.759 -4.433 24.150 1.00 89.62 148 TYR A CA 1
ATOM 1194 C C . TYR A 1 148 ? -13.638 -5.952 24.009 1.00 89.62 148 TYR A C 1
ATOM 1196 O O . TYR A 1 148 ? -14.550 -6.666 24.433 1.00 89.62 148 TYR A O 1
ATOM 1204 N N . LYS A 1 149 ? -12.513 -6.466 23.485 1.00 90.94 149 LYS A N 1
ATOM 1205 C CA . LYS A 1 149 ? -12.294 -7.901 23.224 1.00 90.94 149 LYS A CA 1
ATOM 1206 C C . LYS A 1 149 ? -13.461 -8.515 22.451 1.00 90.94 149 LYS A C 1
ATOM 1208 O O . LYS A 1 149 ? -13.935 -9.610 22.768 1.00 90.94 149 LYS A O 1
ATOM 1213 N N . TYR A 1 150 ? -13.968 -7.761 21.471 1.00 90.38 150 TYR A N 1
ATOM 1214 C CA . TYR A 1 150 ? -15.255 -8.034 20.827 1.00 90.38 150 TYR A CA 1
ATOM 1215 C C . TYR A 1 150 ? -15.301 -9.423 20.178 1.00 90.38 150 TYR A C 1
ATOM 1217 O O . TYR A 1 150 ? -16.330 -10.090 20.246 1.00 90.38 150 TYR A O 1
ATOM 1225 N N . LYS A 1 151 ? -14.172 -9.893 19.626 1.00 89.25 151 LYS A N 1
ATOM 1226 C CA . LYS A 1 151 ? -14.045 -11.213 18.994 1.00 89.25 151 LYS A CA 1
ATOM 1227 C C . LYS A 1 151 ? -14.388 -12.343 19.960 1.00 89.25 151 LYS A C 1
ATOM 1229 O O . LYS A 1 151 ? -15.320 -13.099 19.704 1.00 89.25 151 LYS A O 1
ATOM 1234 N N . GLN A 1 152 ? -13.675 -12.430 21.087 1.00 87.44 152 GLN A N 1
ATOM 1235 C CA . GLN A 1 152 ? -13.843 -13.548 22.022 1.00 87.44 152 GLN A CA 1
ATOM 1236 C C . GLN A 1 152 ? -15.088 -13.397 22.893 1.00 87.44 152 GLN A C 1
ATOM 1238 O O . GLN A 1 152 ? -15.763 -14.383 23.173 1.00 87.44 152 GLN A O 1
ATOM 1243 N N . LYS A 1 153 ? -15.389 -12.172 23.345 1.00 89.06 153 LYS A N 1
ATOM 1244 C CA . LYS A 1 153 ? -16.490 -11.941 24.288 1.00 89.06 153 LYS A CA 1
ATOM 1245 C C . LYS A 1 153 ? -17.862 -11.943 23.631 1.00 89.06 153 LYS A C 1
ATOM 1247 O O . LYS A 1 153 ? -18.831 -12.281 24.300 1.00 89.06 153 LYS A O 1
ATOM 1252 N N . TRP A 1 154 ? -17.957 -11.519 22.372 1.00 88.75 154 TRP A N 1
ATOM 1253 C CA . TRP A 1 154 ? -19.249 -11.250 21.749 1.00 88.75 154 TRP A CA 1
ATOM 1254 C C . TRP A 1 154 ? -19.419 -11.913 20.385 1.00 88.75 154 TRP A C 1
ATOM 1256 O O . TRP A 1 154 ? -20.437 -12.552 20.167 1.00 88.75 154 TRP A O 1
ATOM 1266 N N . LEU A 1 155 ? -18.441 -11.850 19.483 1.00 92.19 155 LEU A N 1
ATOM 1267 C CA . LEU A 1 155 ? -18.631 -12.342 18.118 1.00 92.19 155 LEU A CA 1
ATOM 1268 C C . LEU A 1 155 ? -18.615 -13.879 18.022 1.00 92.19 155 LEU A C 1
ATOM 1270 O O . LEU A 1 155 ? -19.567 -14.471 17.522 1.00 92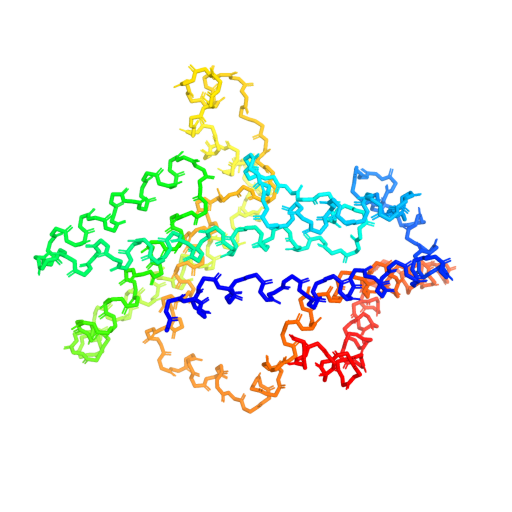.19 155 LEU A O 1
ATOM 1274 N N . TRP A 1 156 ? -17.563 -14.542 18.515 1.00 91.38 156 TRP A N 1
ATOM 1275 C CA . TRP A 1 156 ? -17.420 -16.004 18.415 1.00 91.38 156 TRP A CA 1
ATOM 1276 C C . TRP A 1 156 ? -18.512 -16.808 19.144 1.00 91.38 156 TRP A C 1
ATOM 1278 O O . TRP A 1 156 ? -18.930 -17.831 18.601 1.00 91.38 156 TRP A O 1
ATOM 1288 N N . PRO A 1 157 ? -19.030 -16.377 20.315 1.00 94.12 157 PRO A N 1
ATOM 1289 C CA . PRO A 1 157 ? -20.141 -17.065 20.977 1.00 94.12 157 PRO A CA 1
ATOM 1290 C C . PRO A 1 157 ? -21.478 -16.992 20.228 1.00 94.12 157 PRO A C 1
ATOM 1292 O O . PRO A 1 157 ? -22.393 -17.739 20.567 1.00 94.12 157 PRO A O 1
ATOM 1295 N N . HIS A 1 158 ? -21.608 -16.122 19.219 1.00 94.69 158 HIS A N 1
ATOM 1296 C CA . HIS A 1 158 ? -22.840 -15.943 18.447 1.00 94.69 158 HIS A CA 1
ATOM 1297 C C . HIS A 1 158 ? -22.627 -16.339 16.972 1.00 94.69 158 HIS A C 1
ATOM 1299 O O . HIS A 1 158 ? -22.517 -15.464 16.109 1.00 94.69 158 HIS A O 1
ATOM 1305 N N . PRO A 1 159 ? -22.615 -17.650 16.637 1.00 92.25 159 PRO A N 1
ATOM 1306 C CA . PRO A 1 159 ? -22.387 -18.133 15.271 1.00 92.25 159 PRO A CA 1
ATOM 1307 C C . PRO A 1 159 ? -23.329 -17.530 14.224 1.00 92.25 159 PRO A C 1
ATOM 1309 O O . PRO A 1 159 ? -22.926 -17.293 13.088 1.00 92.25 159 PRO A O 1
ATOM 1312 N N . TRP A 1 160 ? -24.574 -17.253 14.619 1.00 94.12 160 TRP A N 1
ATOM 1313 C CA . TRP A 1 160 ? -25.602 -16.662 13.764 1.00 94.12 160 TRP A CA 1
ATOM 1314 C C . TRP A 1 160 ? -25.326 -15.197 13.389 1.00 94.12 160 TRP A C 1
ATOM 1316 O O . TRP A 1 160 ? -25.887 -14.726 12.410 1.00 94.12 160 TRP A O 1
ATOM 1326 N N . ILE A 1 161 ? -24.457 -14.488 14.119 1.00 93.69 161 ILE A N 1
ATOM 1327 C CA . ILE A 1 161 ? -23.928 -13.168 13.727 1.00 93.69 161 ILE A CA 1
ATOM 1328 C C . ILE A 1 161 ? -22.585 -13.340 13.020 1.00 93.69 161 ILE A C 1
ATOM 1330 O O . ILE A 1 161 ? -22.338 -12.721 11.987 1.00 93.69 161 ILE A O 1
ATOM 1334 N N . TYR A 1 162 ? -21.721 -14.193 13.574 1.00 94.50 162 TYR A N 1
ATOM 1335 C CA . TYR A 1 162 ? -20.367 -14.415 13.081 1.00 94.50 162 TYR A CA 1
ATOM 1336 C C . TYR A 1 162 ? -20.334 -14.773 11.594 1.00 94.50 162 TYR A C 1
ATOM 1338 O O . TYR A 1 162 ? -19.630 -14.117 10.829 1.00 94.50 162 TYR A O 1
ATOM 1346 N N . TRP A 1 163 ? -21.103 -15.784 11.177 1.00 95.00 163 TRP A N 1
ATOM 1347 C CA . TRP A 1 163 ? -21.070 -16.259 9.795 1.00 95.00 163 TRP A CA 1
ATOM 1348 C C . TRP A 1 163 ? -21.614 -15.229 8.801 1.00 95.00 163 TRP A C 1
ATOM 1350 O O . TRP A 1 163 ? -20.908 -14.958 7.830 1.00 95.00 163 TRP A O 1
ATOM 1360 N N . PRO A 1 164 ? -22.780 -14.588 9.023 1.00 96.38 164 PRO A N 1
ATOM 1361 C CA . PRO A 1 164 ? -23.236 -13.517 8.141 1.00 96.38 164 PRO A CA 1
ATOM 1362 C C . PRO A 1 164 ? -22.257 -12.349 8.038 1.00 96.38 164 PRO A C 1
ATOM 1364 O O . PRO A 1 164 ? -22.020 -11.865 6.937 1.00 96.38 164 PRO A O 1
ATOM 1367 N N . VAL A 1 165 ? -21.646 -11.922 9.150 1.00 95.12 165 VAL A N 1
ATOM 1368 C CA . VAL A 1 165 ? -20.653 -10.837 9.135 1.00 95.12 165 VAL A CA 1
ATOM 1369 C C . VAL A 1 165 ? -19.411 -11.247 8.347 1.00 95.12 165 VAL A C 1
ATOM 1371 O O . VAL A 1 165 ? -18.960 -10.493 7.488 1.00 95.12 165 VAL A O 1
ATOM 1374 N N . LEU A 1 166 ? -18.878 -12.446 8.591 1.00 95.88 166 LEU A N 1
ATOM 1375 C CA . LEU A 1 166 ? -17.709 -12.959 7.880 1.00 95.88 166 LEU A CA 1
ATOM 1376 C C . LEU A 1 166 ? -17.975 -13.097 6.376 1.00 95.88 166 LEU A C 1
ATOM 1378 O O . LEU A 1 166 ? -17.140 -12.683 5.576 1.00 95.88 166 LEU A O 1
ATOM 1382 N N . ILE A 1 167 ? -19.131 -13.645 5.994 1.00 96.50 167 ILE A N 1
ATOM 1383 C CA . ILE A 1 167 ? -19.535 -13.791 4.590 1.00 96.50 167 ILE A CA 1
ATOM 1384 C C . ILE A 1 167 ? -19.706 -12.416 3.951 1.00 96.50 167 ILE A C 1
ATOM 1386 O O . ILE A 1 167 ? -19.160 -12.185 2.880 1.00 96.50 167 ILE A O 1
ATOM 1390 N N . LEU A 1 168 ? -20.393 -11.481 4.612 1.00 96.88 168 LEU A N 1
ATOM 1391 C CA . LEU A 1 168 ? -20.570 -10.123 4.103 1.00 96.88 168 LEU A CA 1
ATOM 1392 C C . LEU A 1 168 ? -19.221 -9.434 3.869 1.00 96.88 168 LEU A C 1
ATOM 1394 O O . LEU A 1 168 ? -19.011 -8.851 2.807 1.00 96.88 168 LEU A O 1
ATOM 1398 N N . MET A 1 169 ? -18.293 -9.528 4.824 1.00 96.62 169 MET A N 1
ATOM 1399 C CA . MET A 1 169 ? -16.951 -8.966 4.671 1.00 96.62 169 MET A CA 1
ATOM 1400 C C . MET A 1 169 ? -16.183 -9.651 3.534 1.00 96.62 169 MET A C 1
ATOM 1402 O O . MET A 1 169 ? -15.597 -8.963 2.705 1.00 96.62 169 MET A O 1
ATOM 1406 N N . ALA A 1 170 ? -16.229 -10.982 3.437 1.00 96.38 170 ALA A N 1
ATOM 1407 C CA . ALA A 1 170 ? -15.555 -11.721 2.371 1.00 96.38 170 ALA A CA 1
ATOM 1408 C C . ALA A 1 170 ? -16.121 -11.384 0.981 1.00 96.38 170 ALA A C 1
ATOM 1410 O O . ALA A 1 170 ? -15.358 -11.108 0.057 1.00 96.38 170 ALA A O 1
ATOM 1411 N N . CYS A 1 171 ? -17.447 -11.338 0.838 1.00 96.25 171 CYS A N 1
ATOM 1412 C CA . CYS A 1 171 ? -18.123 -10.923 -0.390 1.00 96.25 171 CYS A CA 1
ATOM 1413 C C . CYS A 1 171 ? -17.793 -9.474 -0.757 1.00 96.25 171 CYS A C 1
ATOM 1415 O O . CYS A 1 171 ? -17.571 -9.186 -1.929 1.00 96.25 171 CYS A O 1
ATOM 1417 N N . THR A 1 172 ? -17.715 -8.575 0.226 1.00 96.00 172 THR A N 1
ATOM 1418 C CA . THR A 1 172 ? -17.337 -7.174 -0.007 1.00 96.00 172 THR A CA 1
ATOM 1419 C C . THR A 1 172 ? -15.882 -7.061 -0.462 1.00 96.00 172 THR A C 1
ATOM 1421 O O . THR A 1 172 ? -15.611 -6.341 -1.418 1.00 96.00 172 THR A O 1
ATOM 1424 N N . ALA A 1 173 ? -14.956 -7.804 0.153 1.00 94.62 173 ALA A N 1
ATOM 1425 C CA . ALA A 1 173 ? -13.552 -7.824 -0.253 1.00 94.62 173 ALA A CA 1
ATOM 1426 C C . ALA A 1 173 ? -13.390 -8.347 -1.690 1.00 94.62 173 ALA A C 1
ATOM 1428 O O . ALA A 1 173 ? -12.759 -7.701 -2.523 1.00 94.62 173 ALA A O 1
ATOM 1429 N N . ILE A 1 174 ? -14.010 -9.487 -2.008 1.00 93.69 174 ILE A N 1
ATOM 1430 C CA . ILE A 1 174 ? -13.968 -10.077 -3.355 1.00 93.69 174 ILE A CA 1
ATOM 1431 C C . ILE A 1 174 ? -14.641 -9.150 -4.377 1.00 93.69 174 ILE A C 1
ATOM 1433 O O . ILE A 1 174 ? -14.092 -8.915 -5.454 1.00 93.69 174 ILE A O 1
ATOM 1437 N N . GLY A 1 175 ? -15.810 -8.601 -4.040 1.00 92.44 175 GLY A N 1
ATOM 1438 C CA . GLY A 1 175 ? -16.551 -7.682 -4.900 1.00 92.44 175 GLY A CA 1
ATOM 1439 C C . GLY A 1 175 ? -15.774 -6.398 -5.184 1.00 92.44 175 GLY A C 1
ATOM 1440 O O . GLY A 1 175 ? -15.718 -5.961 -6.330 1.00 92.44 175 GLY A O 1
ATOM 1441 N N . GLY A 1 176 ? -15.112 -5.834 -4.173 1.00 90.75 176 GLY A N 1
ATOM 1442 C CA . GLY A 1 176 ? -14.301 -4.631 -4.320 1.00 90.75 176 GLY A CA 1
ATOM 1443 C C . GLY A 1 176 ? -13.044 -4.838 -5.173 1.00 90.75 176 GLY A C 1
ATOM 1444 O O . GLY A 1 176 ? -12.759 -3.985 -6.010 1.00 90.75 176 GLY A O 1
ATOM 1445 N N . PHE A 1 177 ? -12.361 -5.988 -5.071 1.00 86.88 177 PHE A N 1
ATOM 1446 C CA . PHE A 1 177 ? -11.279 -6.355 -6.004 1.00 86.88 177 PHE A CA 1
ATOM 1447 C C . PHE A 1 177 ? -11.775 -6.574 -7.439 1.00 86.88 177 PHE A C 1
ATOM 1449 O O . PHE A 1 177 ? -11.044 -6.330 -8.394 1.00 86.88 177 PHE A O 1
ATOM 1456 N N . SER A 1 178 ? -13.015 -7.037 -7.597 1.00 89.25 178 SER A N 1
ATOM 1457 C CA . SER A 1 178 ? -13.573 -7.401 -8.904 1.00 89.25 178 SER A CA 1
ATOM 1458 C C . SER A 1 178 ? -14.258 -6.237 -9.624 1.00 89.25 178 SER A C 1
ATOM 1460 O O . SER A 1 178 ? -14.611 -6.373 -10.793 1.00 89.25 178 SER A O 1
ATOM 1462 N N . ILE A 1 179 ? -14.468 -5.090 -8.971 1.00 87.00 179 ILE A N 1
ATOM 1463 C CA . ILE A 1 179 ? -15.280 -3.997 -9.534 1.00 87.00 179 ILE A CA 1
ATOM 1464 C C . ILE A 1 179 ? -14.655 -3.356 -10.781 1.00 87.00 179 ILE A C 1
ATOM 1466 O O . ILE A 1 179 ? -15.370 -2.926 -11.690 1.00 87.00 179 ILE A O 1
ATOM 1470 N N . ASP A 1 180 ? -13.324 -3.367 -10.871 1.00 80.31 180 ASP A N 1
ATOM 1471 C CA . ASP A 1 180 ? -12.604 -2.872 -12.045 1.00 80.31 180 ASP A CA 1
ATOM 1472 C C . ASP A 1 180 ? -12.835 -3.808 -13.259 1.00 80.31 180 ASP A C 1
ATOM 1474 O O . ASP A 1 180 ? -12.927 -3.339 -14.391 1.00 80.31 180 ASP A O 1
ATOM 1478 N N . LEU A 1 181 ? -13.065 -5.115 -13.040 1.00 85.62 181 LEU A N 1
ATOM 1479 C CA . LEU A 1 181 ? -13.489 -6.056 -14.094 1.00 85.62 181 LEU A CA 1
ATOM 1480 C C . LEU A 1 181 ? -14.956 -5.852 -14.487 1.00 85.62 181 LEU A C 1
ATOM 1482 O O . LEU A 1 181 ? -15.302 -5.935 -15.664 1.00 85.62 181 LEU A O 1
ATOM 1486 N N . VAL A 1 182 ? -15.827 -5.549 -13.518 1.00 85.94 182 VAL A N 1
ATOM 1487 C CA . VAL A 1 182 ? -17.241 -5.236 -13.792 1.00 85.94 182 VAL A CA 1
ATOM 1488 C C . VAL A 1 182 ? -17.348 -4.021 -14.711 1.00 85.94 182 VAL A C 1
ATOM 1490 O O . VAL A 1 182 ? -18.155 -4.034 -15.637 1.00 85.94 182 VAL A O 1
ATOM 1493 N N . THR A 1 183 ? -16.486 -3.020 -14.516 1.00 84.62 183 THR A N 1
ATOM 1494 C CA . THR A 1 183 ? -16.410 -1.819 -15.363 1.00 84.62 183 THR A CA 1
ATOM 1495 C C . THR A 1 183 ? -16.164 -2.168 -16.837 1.00 84.62 183 THR A C 1
ATOM 1497 O O . THR A 1 183 ? -16.786 -1.572 -17.714 1.00 84.62 183 THR A O 1
ATOM 1500 N N . GLN A 1 184 ? -15.330 -3.176 -17.127 1.00 83.69 184 GLN A N 1
ATOM 1501 C CA . GLN A 1 184 ? -15.075 -3.638 -18.501 1.00 83.69 184 GLN A CA 1
ATOM 1502 C C . GLN A 1 184 ? -16.317 -4.253 -19.162 1.00 83.69 184 GLN A C 1
ATOM 1504 O O . GLN A 1 184 ? -16.444 -4.211 -20.383 1.00 83.69 184 GLN A O 1
ATOM 1509 N N . HIS A 1 185 ? -17.232 -4.820 -18.371 1.00 86.25 185 HIS A N 1
ATOM 1510 C CA . HIS A 1 185 ? -18.450 -5.450 -18.875 1.00 86.25 185 HIS A CA 1
ATOM 1511 C C . HIS A 1 185 ? -19.639 -4.485 -18.953 1.00 86.25 185 HIS A C 1
ATOM 1513 O O . HIS A 1 185 ? -20.406 -4.528 -19.911 1.00 86.25 185 HIS A O 1
ATOM 1519 N N . THR A 1 186 ? -19.811 -3.618 -17.953 1.00 87.81 186 THR A N 1
ATOM 1520 C CA . THR A 1 186 ? -20.960 -2.701 -17.863 1.00 87.81 186 THR A CA 1
ATOM 1521 C C . THR A 1 186 ? -20.722 -1.367 -18.565 1.00 87.81 186 THR A C 1
ATOM 1523 O O . THR A 1 186 ? -21.679 -0.640 -18.816 1.00 87.81 186 THR A O 1
ATOM 1526 N N . GLY A 1 187 ? -19.462 -1.013 -18.844 1.00 87.06 187 GLY A N 1
ATOM 1527 C CA . GLY A 1 187 ? -19.068 0.299 -19.363 1.00 87.06 187 GLY A CA 1
ATOM 1528 C C . GLY A 1 187 ? -19.186 1.437 -18.341 1.00 87.06 187 GLY A C 1
ATOM 1529 O O . GLY A 1 187 ? -18.903 2.587 -18.669 1.00 87.06 187 GLY A O 1
ATOM 1530 N N . VAL A 1 188 ? -19.598 1.144 -17.102 1.00 88.50 188 VAL A N 1
ATOM 1531 C CA . VAL A 1 188 ? -19.781 2.143 -16.044 1.00 88.50 188 VAL A CA 1
ATOM 1532 C C . VAL A 1 188 ? -18.495 2.278 -15.243 1.00 88.50 188 VAL A C 1
ATOM 1534 O O . VAL A 1 188 ? -18.115 1.365 -14.515 1.00 88.50 188 VAL A O 1
ATOM 1537 N N . ASN A 1 189 ? -17.850 3.441 -15.331 1.00 88.50 189 ASN A N 1
ATOM 1538 C CA . ASN A 1 189 ? -16.641 3.729 -14.567 1.00 88.50 189 ASN A CA 1
ATOM 1539 C C . ASN A 1 189 ? -16.980 4.191 -13.141 1.00 88.50 189 ASN A C 1
ATOM 1541 O O . ASN A 1 189 ? -17.098 5.386 -12.861 1.00 88.50 189 ASN A O 1
ATOM 1545 N N . TYR A 1 190 ? -17.147 3.232 -12.230 1.00 89.62 190 TYR A N 1
ATOM 1546 C CA . TYR A 1 190 ? -17.510 3.514 -10.838 1.00 89.62 190 TYR A CA 1
ATOM 1547 C C . TYR A 1 190 ? -16.477 4.378 -10.107 1.00 89.62 190 TYR A C 1
ATOM 1549 O O . TYR A 1 190 ? -16.866 5.221 -9.303 1.00 89.62 190 TYR A O 1
ATOM 1557 N N . ALA A 1 191 ? -15.185 4.214 -10.413 1.00 89.19 191 ALA A N 1
ATOM 1558 C CA . ALA A 1 191 ? -14.121 5.013 -9.808 1.00 89.19 191 ALA A CA 1
ATOM 1559 C C . ALA A 1 191 ? -14.228 6.492 -10.206 1.00 89.19 191 ALA A C 1
ATOM 1561 O O . ALA A 1 191 ? -14.101 7.366 -9.356 1.00 89.19 191 ALA A O 1
ATOM 1562 N N . GLN A 1 192 ? -14.520 6.783 -11.477 1.00 90.81 192 GLN A N 1
ATOM 1563 C CA . GLN A 1 192 ? -14.731 8.154 -11.945 1.00 90.81 192 GLN A CA 1
ATOM 1564 C C . GLN A 1 192 ? -16.011 8.775 -11.366 1.00 90.81 192 GLN A C 1
ATOM 1566 O O . GLN A 1 192 ? -16.018 9.950 -11.001 1.00 90.81 192 GLN A O 1
ATOM 1571 N N . ILE A 1 193 ? -17.093 7.994 -11.265 1.00 92.06 193 ILE A N 1
ATOM 1572 C CA . ILE A 1 193 ? -18.358 8.465 -10.682 1.00 92.06 193 ILE A CA 1
ATOM 1573 C C . ILE A 1 193 ? -18.167 8.835 -9.210 1.00 92.06 193 ILE A C 1
ATOM 1575 O O . ILE A 1 193 ? -18.577 9.923 -8.812 1.00 92.06 193 ILE A O 1
ATOM 1579 N N . GLU A 1 194 ? -17.532 7.958 -8.424 1.00 93.31 194 GLU A N 1
ATOM 1580 C CA . GLU A 1 194 ? -17.187 8.242 -7.028 1.00 93.31 194 GLU A CA 1
ATOM 1581 C C . GLU A 1 194 ? -16.312 9.491 -6.944 1.00 93.31 194 GLU A C 1
ATOM 1583 O O . GLU A 1 194 ? -16.649 10.416 -6.211 1.00 93.31 194 GLU A O 1
ATOM 1588 N N . TYR A 1 195 ? -15.242 9.551 -7.745 1.00 93.12 195 TYR A N 1
ATOM 1589 C CA . TYR A 1 195 ? -14.316 10.678 -7.764 1.00 93.12 195 TYR A CA 1
ATOM 1590 C C . TYR A 1 195 ? -15.042 12.016 -7.969 1.00 93.12 195 TYR A C 1
ATOM 1592 O O . TYR A 1 195 ? -14.744 13.000 -7.296 1.00 93.12 195 TYR A O 1
ATOM 1600 N N . GLY A 1 196 ? -16.082 12.035 -8.807 1.00 94.12 196 GLY A N 1
ATOM 1601 C CA . GLY A 1 196 ? -16.923 13.205 -9.043 1.00 94.12 196 GLY A CA 1
ATOM 1602 C C . GLY A 1 196 ? -17.669 13.751 -7.816 1.00 94.12 196 GLY A C 1
ATOM 1603 O O . GLY A 1 196 ? -18.044 14.924 -7.834 1.00 94.12 196 GLY A O 1
ATOM 1604 N N . TRP A 1 197 ? -17.886 12.957 -6.762 1.00 94.38 197 TRP A N 1
ATOM 1605 C CA . TRP A 1 197 ? -18.580 13.379 -5.532 1.00 94.38 197 TRP A CA 1
ATOM 1606 C C . TRP A 1 197 ? -17.698 14.178 -4.572 1.00 94.38 197 TRP A C 1
ATOM 1608 O O . TRP A 1 197 ? -18.215 14.862 -3.686 1.00 94.38 197 TRP A O 1
ATOM 1618 N N . HIS A 1 198 ? -16.382 14.084 -4.726 1.00 94.31 198 HIS A N 1
ATOM 1619 C CA . HIS A 1 198 ? -15.423 14.710 -3.826 1.00 94.31 198 HIS A CA 1
ATOM 1620 C C . HIS A 1 198 ? -15.243 16.202 -4.139 1.00 94.31 198 HIS A C 1
ATOM 1622 O O . HIS A 1 198 ? -15.527 16.639 -5.259 1.00 94.31 198 HIS A O 1
ATOM 1628 N N . PRO A 1 199 ? -14.802 17.014 -3.163 1.00 93.50 199 PRO A N 1
ATOM 1629 C CA . PRO A 1 199 ? -14.655 18.447 -3.349 1.00 93.50 199 PRO A CA 1
ATOM 1630 C C . PRO A 1 199 ? -13.433 18.776 -4.212 1.00 93.50 199 PRO A C 1
ATOM 1632 O O . PRO A 1 199 ? -12.338 18.253 -4.003 1.00 93.50 199 PRO A O 1
ATOM 1635 N N . ASP A 1 200 ? -13.606 19.718 -5.132 1.00 91.00 200 ASP A N 1
ATOM 1636 C CA . ASP A 1 200 ? -12.506 20.402 -5.792 1.00 91.00 200 ASP A CA 1
ATOM 1637 C C . ASP A 1 200 ? -11.922 21.464 -4.852 1.00 91.00 200 ASP A C 1
ATOM 1639 O O . ASP A 1 200 ? -12.609 22.390 -4.414 1.00 91.00 200 ASP A O 1
ATOM 1643 N N . VAL A 1 201 ? -10.625 21.355 -4.560 1.00 86.56 201 VAL A N 1
ATOM 1644 C CA . VAL A 1 201 ? -9.934 22.230 -3.597 1.00 86.56 201 VAL A CA 1
ATOM 1645 C C . VAL A 1 201 ? -9.917 23.691 -4.062 1.00 86.56 201 VAL A C 1
ATOM 1647 O O . VAL A 1 201 ? -9.852 24.596 -3.232 1.00 86.56 201 VAL A O 1
ATOM 1650 N N . LYS A 1 202 ? -9.978 23.941 -5.376 1.00 88.19 202 LYS A N 1
ATOM 1651 C CA . LYS A 1 202 ? -9.896 25.296 -5.939 1.00 88.19 202 LYS A CA 1
ATOM 1652 C C . LYS A 1 202 ? -11.230 26.033 -5.893 1.00 88.19 202 LYS A C 1
ATOM 1654 O O . LYS A 1 202 ? -11.252 27.223 -5.591 1.00 88.19 202 LYS A O 1
ATOM 1659 N N . THR A 1 203 ? -12.326 25.350 -6.210 1.00 91.25 203 THR A N 1
ATOM 1660 C CA . THR A 1 203 ? -13.652 25.974 -6.355 1.00 91.25 203 THR A CA 1
ATOM 1661 C C . THR A 1 203 ? -14.579 25.732 -5.167 1.00 91.25 203 THR A C 1
ATOM 1663 O O . THR A 1 203 ? -15.549 26.468 -4.999 1.00 91.25 203 THR A O 1
ATOM 1666 N N . GLY A 1 204 ? -14.316 24.712 -4.343 1.00 87.12 204 GLY A N 1
ATOM 1667 C CA . GLY A 1 204 ? -15.207 24.279 -3.261 1.00 87.12 204 GLY A CA 1
ATOM 1668 C C . GLY A 1 204 ? -16.482 23.569 -3.739 1.00 87.12 204 GLY A C 1
ATOM 1669 O O . GLY A 1 204 ? -17.286 23.146 -2.909 1.00 87.12 204 GLY A O 1
ATOM 1670 N N . LEU A 1 205 ? -16.671 23.428 -5.055 1.00 93.31 205 LEU A N 1
ATOM 1671 C CA . LEU A 1 205 ? -17.721 22.611 -5.663 1.00 93.31 205 LEU A CA 1
ATOM 1672 C C . LEU A 1 205 ? -17.313 21.135 -5.656 1.00 93.31 205 LEU A C 1
ATOM 1674 O O . LEU A 1 205 ? -16.166 20.797 -5.374 1.00 93.31 205 LEU A O 1
ATOM 1678 N N . THR A 1 206 ? -18.235 20.241 -6.003 1.00 93.69 206 THR A N 1
ATOM 1679 C CA . THR A 1 206 ? -17.850 18.852 -6.308 1.00 93.69 206 THR A CA 1
ATOM 1680 C C . THR A 1 206 ? -17.048 18.791 -7.611 1.00 93.69 206 THR A C 1
ATOM 1682 O O . THR A 1 206 ? -17.262 19.604 -8.514 1.00 93.69 206 THR A O 1
ATOM 1685 N N . LEU A 1 207 ? -16.155 17.810 -7.755 1.00 92.88 207 LEU A N 1
ATOM 1686 C CA . LEU A 1 207 ? -15.347 17.616 -8.964 1.00 92.88 207 LEU A CA 1
ATOM 1687 C C . LEU A 1 207 ? -16.211 17.449 -10.223 1.00 92.88 207 LEU A C 1
ATOM 1689 O O . LEU A 1 207 ? -15.847 17.947 -11.290 1.00 92.88 207 LEU A O 1
ATOM 1693 N N . ALA A 1 208 ? -17.384 16.821 -10.099 1.00 92.81 208 ALA A N 1
ATOM 1694 C CA . ALA A 1 208 ? -18.352 16.717 -11.189 1.00 92.81 208 ALA A CA 1
ATOM 1695 C C . ALA A 1 208 ? -18.912 18.088 -11.609 1.00 92.81 208 ALA A C 1
ATOM 1697 O O . ALA A 1 208 ? -18.990 18.387 -12.800 1.00 92.81 208 ALA A O 1
ATOM 1698 N N . GLN A 1 209 ? -19.267 18.945 -10.646 1.00 93.81 209 GLN A N 1
ATOM 1699 C CA . GLN A 1 209 ? -19.764 20.301 -10.918 1.00 93.81 209 GLN A CA 1
ATOM 1700 C C . GLN A 1 209 ? -18.672 21.225 -11.463 1.00 93.81 209 GLN A C 1
ATOM 1702 O O . GLN A 1 209 ? -18.955 22.076 -12.302 1.00 93.81 209 GLN A O 1
ATOM 1707 N N . ALA A 1 210 ? -17.431 21.039 -11.014 1.00 90.50 210 ALA A N 1
ATOM 1708 C CA . ALA A 1 210 ? -16.270 21.791 -11.476 1.00 90.50 210 ALA A CA 1
ATOM 1709 C C . ALA A 1 210 ? -15.759 21.345 -12.861 1.00 90.50 210 ALA A C 1
ATOM 1711 O O . ALA A 1 210 ? -14.783 21.910 -13.343 1.00 90.50 210 ALA A O 1
ATOM 1712 N N . GLN A 1 211 ? -16.392 20.344 -13.494 1.00 87.06 211 GLN A N 1
ATOM 1713 C CA . GLN A 1 211 ? -15.950 19.734 -14.760 1.00 87.06 211 GLN A CA 1
ATOM 1714 C C . GLN A 1 211 ? -14.515 19.171 -14.702 1.00 87.06 211 GLN A C 1
ATOM 1716 O O . GLN A 1 211 ? -13.833 19.071 -15.718 1.00 87.06 211 GLN A O 1
ATOM 1721 N N . SER A 1 212 ? -14.088 18.750 -13.508 1.00 84.12 212 SER A N 1
ATOM 1722 C CA . SER A 1 212 ? -12.748 18.221 -13.213 1.00 84.12 212 SER A CA 1
ATOM 1723 C C . SER A 1 212 ? -12.770 16.734 -12.831 1.00 84.12 212 SER A C 1
ATOM 1725 O O . SER A 1 212 ? -11.784 16.205 -12.328 1.00 84.12 212 SER A O 1
ATOM 1727 N N . ALA A 1 213 ? -13.893 16.040 -13.046 1.00 81.88 213 ALA A N 1
ATOM 1728 C CA . ALA A 1 213 ? -14.058 14.617 -12.744 1.00 81.88 213 ALA A CA 1
ATOM 1729 C C . ALA A 1 213 ? -13.423 13.717 -13.825 1.00 81.88 213 ALA A C 1
ATOM 1731 O O . ALA A 1 213 ? -14.117 12.977 -14.530 1.00 81.88 213 ALA A O 1
ATOM 1732 N N . SER A 1 214 ? -12.100 13.800 -13.981 1.00 86.88 214 SER A N 1
ATOM 1733 C CA . SER A 1 214 ? -11.322 12.835 -14.763 1.00 86.88 214 SER A CA 1
ATOM 1734 C C . SER A 1 214 ? -11.264 11.476 -14.059 1.00 86.88 214 SER A C 1
ATOM 1736 O O . SER A 1 214 ? -11.716 11.321 -12.925 1.00 86.88 214 SER A O 1
ATOM 1738 N N . TYR A 1 215 ? -10.707 10.467 -14.728 1.00 87.19 215 TYR A N 1
ATOM 1739 C CA . TYR A 1 215 ? -10.369 9.227 -14.037 1.00 87.19 215 TYR A CA 1
ATOM 1740 C C . TYR A 1 215 ? -9.341 9.525 -12.926 1.00 87.19 215 TYR A C 1
ATOM 1742 O O . TYR A 1 215 ? -8.387 10.260 -13.198 1.00 87.19 215 TYR A O 1
ATOM 1750 N N . PRO A 1 216 ? -9.535 9.024 -11.691 1.00 87.88 216 PRO A N 1
ATOM 1751 C CA . PRO A 1 216 ? -8.630 9.316 -10.586 1.00 87.88 216 PRO A CA 1
ATOM 1752 C C . PRO A 1 216 ? -7.254 8.678 -10.800 1.00 87.88 216 PRO A C 1
ATOM 1754 O O . PRO A 1 216 ? -7.151 7.540 -11.266 1.00 87.88 216 PRO A O 1
ATOM 1757 N N . ASP A 1 217 ? -6.203 9.385 -10.385 1.00 84.56 217 ASP A N 1
ATOM 1758 C CA . ASP A 1 217 ? -4.846 8.841 -10.369 1.00 84.56 217 ASP A CA 1
ATOM 1759 C C . ASP A 1 217 ? -4.738 7.628 -9.432 1.00 84.56 217 ASP A C 1
ATOM 1761 O O . ASP A 1 217 ? -5.446 7.507 -8.429 1.00 84.56 217 ASP A O 1
ATOM 1765 N N . TYR A 1 218 ? -3.792 6.732 -9.717 1.00 80.94 218 TYR A N 1
ATOM 1766 C CA . TYR A 1 218 ? -3.639 5.461 -8.996 1.00 80.94 218 TYR A CA 1
ATOM 1767 C C . TYR A 1 218 ? -3.326 5.613 -7.493 1.00 80.94 218 TYR A C 1
ATOM 1769 O O . TYR A 1 218 ? -3.578 4.690 -6.718 1.00 80.94 218 TYR A O 1
ATOM 1777 N N . PHE A 1 219 ? -2.771 6.758 -7.080 1.00 82.50 219 PHE A N 1
ATOM 1778 C CA . PHE A 1 219 ? -2.426 7.074 -5.688 1.00 82.50 219 PHE A CA 1
ATOM 1779 C C . PHE A 1 219 ? -3.564 7.772 -4.921 1.00 82.50 219 PHE A C 1
ATOM 1781 O O . PHE A 1 219 ? -3.413 8.073 -3.730 1.00 82.50 219 PHE A O 1
ATOM 1788 N N . ILE A 1 220 ? -4.699 8.043 -5.575 1.00 88.19 220 ILE A N 1
ATOM 1789 C CA . ILE A 1 220 ? -5.891 8.608 -4.941 1.00 88.19 220 ILE A CA 1
ATOM 1790 C C . ILE A 1 220 ? -6.668 7.477 -4.247 1.00 88.19 220 ILE A C 1
ATOM 1792 O O . ILE A 1 220 ? -6.927 6.437 -4.861 1.00 88.19 220 ILE A O 1
ATOM 1796 N N . PRO A 1 221 ? -7.047 7.638 -2.964 1.00 90.50 221 PRO A N 1
ATOM 1797 C CA . PRO A 1 221 ? -7.829 6.628 -2.262 1.00 90.50 221 PRO A CA 1
ATOM 1798 C C . PRO A 1 221 ? -9.226 6.515 -2.879 1.00 90.50 221 PRO A C 1
ATOM 1800 O O . PRO A 1 221 ? -9.916 7.517 -3.036 1.00 90.50 221 PRO A O 1
ATOM 1803 N N . ARG A 1 222 ? -9.643 5.284 -3.187 1.00 90.81 222 ARG A N 1
ATOM 1804 C CA . ARG A 1 222 ? -10.956 4.964 -3.771 1.00 90.81 222 ARG A CA 1
ATOM 1805 C C . ARG A 1 222 ? -11.826 4.208 -2.767 1.00 90.81 222 ARG A C 1
ATOM 1807 O O . ARG A 1 222 ? -11.307 3.412 -1.977 1.00 90.81 222 ARG A O 1
ATOM 1814 N N . LEU A 1 223 ? -13.146 4.374 -2.815 1.00 92.38 223 LEU A N 1
ATOM 1815 C CA . LEU A 1 223 ? -14.092 3.705 -1.915 1.00 92.38 223 LEU A CA 1
ATOM 1816 C C . LEU A 1 223 ? -14.022 2.185 -2.049 1.00 92.38 223 LEU A C 1
ATOM 1818 O O . LEU A 1 223 ? -14.045 1.481 -1.041 1.00 92.38 223 LEU A O 1
ATOM 1822 N N . ASN A 1 224 ? -13.898 1.660 -3.270 1.00 92.00 224 ASN A N 1
ATOM 1823 C CA . ASN A 1 224 ? -13.748 0.219 -3.479 1.00 92.00 224 ASN A CA 1
ATOM 1824 C C . ASN A 1 224 ? -12.476 -0.309 -2.801 1.00 92.00 224 ASN A C 1
ATOM 1826 O O . ASN A 1 224 ? -12.540 -1.308 -2.086 1.00 92.00 224 ASN A O 1
ATOM 1830 N N . ALA A 1 225 ? -11.346 0.388 -2.949 1.00 91.31 225 ALA A N 1
ATOM 1831 C CA . ALA A 1 225 ? -10.098 0.042 -2.277 1.00 91.31 225 ALA A CA 1
ATOM 1832 C C . ALA A 1 225 ? -10.240 0.142 -0.750 1.00 91.31 225 ALA A C 1
ATOM 1834 O O . ALA A 1 225 ? -9.751 -0.718 -0.024 1.00 91.31 225 ALA A O 1
ATOM 1835 N N . PHE A 1 226 ? -10.942 1.158 -0.248 1.00 94.12 226 PHE A N 1
ATOM 1836 C CA . PHE A 1 226 ? -11.201 1.352 1.178 1.00 94.12 226 PHE A CA 1
ATOM 1837 C C . PHE A 1 226 ? -12.012 0.203 1.780 1.00 94.12 226 PHE A C 1
ATOM 1839 O O . PHE A 1 226 ? -11.573 -0.433 2.743 1.00 94.12 226 PHE A O 1
ATOM 1846 N N . LEU A 1 227 ? -13.158 -0.111 1.174 1.00 94.62 227 LEU A N 1
ATOM 1847 C CA . LEU A 1 227 ? -14.019 -1.211 1.600 1.00 94.62 227 LEU A CA 1
ATOM 1848 C C . LEU A 1 227 ? -13.285 -2.549 1.515 1.00 94.62 227 LEU A C 1
ATOM 1850 O O . LEU A 1 227 ? -13.349 -3.337 2.458 1.00 94.62 227 LEU A O 1
ATOM 1854 N N . THR A 1 228 ? -12.543 -2.782 0.433 1.00 94.25 228 THR A N 1
ATOM 1855 C CA . THR A 1 228 ? -11.765 -4.011 0.234 1.00 94.25 228 THR A CA 1
ATOM 1856 C C . THR A 1 228 ? -10.725 -4.193 1.329 1.00 94.25 228 THR A C 1
ATOM 1858 O O . THR A 1 228 ? -10.700 -5.234 1.980 1.00 94.25 228 THR A O 1
ATOM 1861 N N . THR A 1 229 ? -9.908 -3.172 1.595 1.00 93.75 229 THR A N 1
ATOM 1862 C CA . THR A 1 229 ? -8.836 -3.252 2.595 1.00 93.75 229 THR A CA 1
ATOM 1863 C C . THR A 1 229 ? -9.386 -3.501 3.996 1.00 93.75 229 THR A C 1
ATOM 1865 O O . THR A 1 229 ? -8.898 -4.384 4.701 1.00 93.75 229 THR A O 1
ATOM 1868 N N . ILE A 1 230 ? -10.432 -2.776 4.406 1.00 94.94 230 ILE A N 1
ATOM 1869 C CA . ILE A 1 230 ? -11.017 -2.928 5.747 1.00 94.94 230 ILE A CA 1
ATOM 1870 C C . ILE A 1 230 ? -11.682 -4.286 5.916 1.00 94.94 230 ILE A C 1
ATOM 1872 O O . ILE A 1 230 ? -11.526 -4.924 6.955 1.00 94.94 230 ILE A O 1
ATOM 1876 N N . THR A 1 231 ? -12.437 -4.734 4.916 1.00 95.62 231 THR A N 1
ATOM 1877 C CA . THR A 1 231 ? -13.145 -6.011 5.012 1.00 95.62 231 THR A CA 1
ATOM 1878 C C . THR A 1 231 ? -12.190 -7.191 4.906 1.00 95.62 231 THR A C 1
ATOM 1880 O O . THR A 1 231 ? -12.352 -8.145 5.658 1.00 95.62 231 THR A O 1
ATOM 1883 N N . MET A 1 232 ? -11.137 -7.109 4.090 1.00 94.94 232 MET A N 1
ATOM 1884 C CA . MET A 1 232 ? -10.070 -8.112 4.050 1.00 94.94 232 MET A CA 1
ATOM 1885 C C . MET A 1 232 ? -9.330 -8.201 5.390 1.00 94.94 232 MET A C 1
ATOM 1887 O O . MET A 1 232 ? -9.165 -9.301 5.922 1.00 94.94 232 MET A O 1
ATOM 1891 N N . GLN A 1 233 ? -8.949 -7.059 5.973 1.00 93.94 233 GLN A N 1
ATOM 1892 C CA . GLN A 1 233 ? -8.359 -7.008 7.313 1.00 93.94 233 GLN A CA 1
ATOM 1893 C C . GLN A 1 233 ? -9.313 -7.617 8.349 1.00 93.94 233 GLN A C 1
ATOM 1895 O O . GLN A 1 233 ? -8.907 -8.465 9.140 1.00 93.94 233 GLN A O 1
ATOM 1900 N N . GLY A 1 234 ? -10.596 -7.248 8.303 1.00 93.44 234 GLY A N 1
ATOM 1901 C CA . GLY A 1 234 ? -11.635 -7.790 9.175 1.00 93.44 234 GLY A CA 1
ATOM 1902 C C . GLY A 1 234 ? -11.772 -9.310 9.061 1.00 93.44 234 GLY A C 1
ATOM 1903 O O . GLY A 1 234 ? -11.770 -9.993 10.082 1.00 93.44 234 GLY A O 1
ATOM 1904 N N . VAL A 1 235 ? -11.806 -9.859 7.841 1.00 95.12 235 VAL A N 1
ATOM 1905 C CA . VAL A 1 235 ? -11.850 -11.310 7.580 1.00 95.12 235 VAL A CA 1
ATOM 1906 C C . VAL A 1 235 ? -10.660 -12.013 8.233 1.00 95.12 235 VAL A C 1
ATOM 1908 O O . VAL A 1 235 ? -10.853 -13.017 8.922 1.00 95.12 235 VAL A O 1
ATOM 1911 N N . VAL A 1 236 ? -9.445 -11.481 8.068 1.00 93.69 236 VAL A N 1
ATOM 1912 C CA . VAL A 1 236 ? -8.239 -12.023 8.711 1.00 93.69 236 VAL A CA 1
ATOM 1913 C C . VAL A 1 236 ? -8.346 -11.931 10.231 1.00 93.69 236 VAL A C 1
ATOM 1915 O O . VAL A 1 236 ? -8.088 -12.913 10.920 1.00 93.69 236 VAL A O 1
ATOM 1918 N N . GLU A 1 237 ? -8.774 -10.800 10.784 1.00 91.88 237 GLU A N 1
ATOM 1919 C CA . GLU A 1 237 ? -8.836 -10.591 12.233 1.00 91.88 237 GLU A CA 1
ATOM 1920 C C . GLU A 1 237 ? -9.884 -11.445 12.948 1.00 91.88 237 GLU A C 1
ATOM 1922 O O . GLU A 1 237 ? -9.658 -11.839 14.098 1.00 91.88 237 GLU A O 1
ATOM 1927 N N . ILE A 1 238 ? -11.021 -11.731 12.311 1.00 92.88 238 ILE A N 1
ATOM 1928 C CA . ILE A 1 238 ? -12.117 -12.483 12.938 1.00 92.88 238 ILE A CA 1
ATOM 1929 C C . ILE A 1 238 ? -12.051 -13.986 12.663 1.00 92.88 238 ILE A C 1
ATOM 1931 O O . ILE A 1 238 ? -12.657 -14.738 13.427 1.00 92.88 238 ILE A O 1
ATOM 1935 N N . SER A 1 239 ? -11.357 -14.429 11.605 1.00 94.06 239 SER A N 1
ATOM 1936 C CA . SER A 1 239 ? -11.262 -15.837 11.190 1.00 94.06 239 SER A CA 1
ATOM 1937 C C . SER A 1 239 ? -10.021 -16.529 11.772 1.00 94.06 239 SER A C 1
ATOM 1939 O O . SER A 1 239 ? -8.912 -16.340 11.259 1.00 94.06 239 SER A O 1
ATOM 1941 N N . PRO A 1 240 ? -10.170 -17.406 12.787 1.00 91.19 240 PRO A N 1
ATOM 1942 C CA . PRO A 1 240 ? -9.034 -18.139 13.349 1.00 91.19 240 PRO A CA 1
ATOM 1943 C C . PRO A 1 240 ? -8.404 -19.092 12.327 1.00 91.19 240 PRO A C 1
ATOM 1945 O O . PRO A 1 240 ? -7.193 -19.310 12.331 1.00 91.19 240 PRO A O 1
ATOM 1948 N N . THR A 1 241 ? -9.218 -19.643 11.422 1.00 91.88 241 THR A N 1
ATOM 1949 C CA . THR A 1 241 ? -8.754 -20.523 10.344 1.00 91.88 241 THR A CA 1
ATOM 1950 C C . THR A 1 241 ? -7.802 -19.786 9.413 1.00 91.88 241 THR A C 1
ATOM 1952 O O . THR A 1 241 ? -6.721 -20.293 9.120 1.00 91.88 241 THR A O 1
ATOM 1955 N N . LEU A 1 242 ? -8.164 -18.570 8.991 1.00 92.38 242 LEU A N 1
ATOM 1956 C CA . LEU A 1 242 ? -7.318 -17.785 8.099 1.00 92.38 242 LEU A CA 1
ATOM 1957 C C . LEU A 1 242 ? -6.034 -17.336 8.802 1.00 92.38 242 LEU A C 1
ATOM 1959 O O . LEU A 1 242 ? -4.960 -17.464 8.226 1.00 92.38 242 LEU A O 1
ATOM 1963 N N . GLN A 1 243 ? -6.111 -16.925 10.071 1.00 92.38 243 GLN A N 1
ATOM 1964 C CA . GLN A 1 243 ? -4.920 -16.622 10.878 1.00 92.38 243 GLN A CA 1
ATOM 1965 C C . GLN A 1 243 ? -3.970 -17.816 10.963 1.00 92.38 243 GLN A C 1
ATOM 1967 O O . GLN A 1 243 ? -2.760 -17.654 10.816 1.00 92.38 243 GLN A O 1
ATOM 1972 N N . LYS A 1 244 ? -4.507 -19.026 11.157 1.00 92.00 244 LYS A N 1
ATOM 1973 C CA . LYS A 1 244 ? -3.710 -20.255 11.212 1.00 92.00 244 LYS A CA 1
ATOM 1974 C C . LYS A 1 244 ? -3.031 -20.558 9.876 1.00 92.00 244 LYS A C 1
ATOM 1976 O O . LYS A 1 244 ? -1.864 -20.936 9.879 1.00 92.00 244 LYS A O 1
ATOM 1981 N N . ILE A 1 245 ? -3.730 -20.364 8.756 1.00 92.31 245 ILE A N 1
ATOM 1982 C CA . ILE A 1 245 ? -3.163 -20.520 7.407 1.00 92.31 245 ILE A CA 1
ATOM 1983 C C . ILE A 1 245 ? -2.045 -19.496 7.172 1.00 92.31 245 ILE A C 1
ATOM 1985 O O . ILE A 1 245 ? -0.946 -19.866 6.765 1.00 92.31 245 ILE A O 1
ATOM 1989 N N . LEU A 1 246 ? -2.285 -18.224 7.494 1.00 89.50 246 LEU A N 1
ATOM 1990 C CA . LEU A 1 246 ? -1.293 -17.155 7.344 1.00 89.50 246 LEU A CA 1
ATOM 1991 C C . LEU A 1 246 ? -0.089 -17.317 8.289 1.00 89.50 246 LEU A C 1
ATOM 1993 O O . LEU A 1 246 ? 0.974 -16.757 8.039 1.00 89.50 246 LEU A O 1
ATOM 1997 N N . SER A 1 247 ? -0.227 -18.130 9.338 1.00 89.50 247 SER A N 1
ATOM 1998 C CA . SER A 1 247 ? 0.835 -18.455 10.297 1.00 89.50 247 SER A CA 1
ATOM 1999 C C . SER A 1 247 ? 1.646 -19.708 9.931 1.00 89.50 247 SER A C 1
ATOM 2001 O O . SER A 1 247 ? 2.415 -20.203 10.755 1.00 89.50 247 SER A O 1
ATOM 2003 N N . ILE A 1 248 ? 1.491 -20.267 8.727 1.00 93.62 248 ILE A N 1
ATOM 2004 C CA . ILE A 1 248 ? 2.296 -21.414 8.281 1.00 93.62 248 ILE A CA 1
ATOM 2005 C C . ILE A 1 248 ? 3.770 -20.999 8.135 1.00 93.62 248 ILE A C 1
ATOM 2007 O O . ILE A 1 248 ? 4.080 -19.925 7.621 1.00 93.62 248 ILE A O 1
ATOM 2011 N N . LYS A 1 249 ? 4.694 -21.888 8.536 1.00 90.00 249 LYS A N 1
ATOM 2012 C CA . LYS A 1 249 ? 6.151 -21.640 8.556 1.00 90.00 249 LYS A CA 1
ATOM 2013 C C . LYS A 1 249 ? 6.713 -21.073 7.248 1.00 90.00 249 LYS A C 1
ATOM 2015 O O . LYS A 1 249 ? 7.582 -20.216 7.287 1.00 90.00 249 LYS A O 1
ATOM 2020 N N . MET A 1 250 ? 6.211 -21.536 6.104 1.00 87.88 250 MET A N 1
ATOM 2021 C CA . MET A 1 250 ? 6.628 -21.047 4.786 1.00 87.88 250 MET A CA 1
ATOM 2022 C C . MET A 1 250 ? 6.351 -19.545 4.607 1.00 87.88 250 MET A C 1
ATOM 2024 O O . MET A 1 250 ? 7.211 -18.820 4.121 1.00 87.88 250 MET A O 1
ATOM 2028 N N . LEU A 1 251 ? 5.180 -19.060 5.033 1.00 85.31 251 LEU A N 1
ATOM 2029 C CA . LEU A 1 251 ? 4.841 -17.634 4.961 1.00 85.31 251 LEU A CA 1
ATOM 2030 C C . LEU A 1 251 ? 5.621 -16.820 5.998 1.00 85.31 251 LEU A C 1
ATOM 2032 O O . LEU A 1 251 ? 6.052 -15.707 5.717 1.00 85.31 251 LEU A O 1
ATOM 2036 N N . GLN A 1 252 ? 5.866 -17.397 7.176 1.00 86.19 252 GLN A N 1
ATOM 2037 C CA . GLN A 1 252 ? 6.710 -16.772 8.197 1.00 86.19 252 GLN A CA 1
ATOM 2038 C C . GLN A 1 252 ? 8.168 -16.628 7.745 1.00 86.19 252 GLN A C 1
ATOM 2040 O O . GLN A 1 252 ? 8.810 -15.652 8.110 1.00 86.19 252 GLN A O 1
ATOM 2045 N N . TRP A 1 253 ? 8.678 -17.556 6.929 1.00 87.81 253 TRP A N 1
ATOM 2046 C CA . TRP A 1 253 ? 10.008 -17.448 6.324 1.00 87.81 253 TRP A CA 1
ATOM 2047 C C . TRP A 1 253 ? 10.110 -16.271 5.347 1.00 87.81 253 TRP A C 1
ATOM 2049 O O . TRP A 1 253 ? 11.152 -15.634 5.273 1.00 87.81 253 TRP A O 1
ATOM 2059 N N . LEU A 1 254 ? 9.024 -15.935 4.645 1.00 85.69 254 LEU A N 1
ATOM 2060 C CA . LEU A 1 254 ? 8.982 -14.785 3.740 1.00 85.69 254 LEU A CA 1
ATOM 2061 C C . LEU A 1 254 ? 8.923 -13.442 4.483 1.00 85.69 254 LEU A C 1
ATOM 2063 O O . LEU A 1 254 ? 9.360 -12.426 3.949 1.00 85.69 254 LEU A O 1
ATOM 2067 N N . PHE A 1 255 ? 8.377 -13.431 5.702 1.00 83.81 255 PHE A N 1
ATOM 2068 C CA . PHE A 1 255 ? 8.057 -12.213 6.448 1.00 83.81 255 PHE A CA 1
ATOM 2069 C C . PHE A 1 255 ? 9.228 -11.223 6.624 1.00 83.81 255 PHE A C 1
ATOM 2071 O O . PHE A 1 255 ? 9.011 -10.037 6.366 1.00 83.81 255 PHE A O 1
ATOM 2078 N N . PRO A 1 256 ? 10.459 -11.655 6.975 1.00 85.56 256 PRO A N 1
ATOM 2079 C CA . PRO A 1 256 ? 11.614 -10.753 7.074 1.00 85.56 256 PRO A CA 1
ATOM 2080 C C . PRO A 1 256 ? 11.939 -10.062 5.739 1.00 85.56 256 PRO A C 1
ATOM 2082 O O . PRO A 1 256 ? 12.315 -8.896 5.681 1.00 85.56 256 PRO A O 1
ATOM 2085 N N . HIS A 1 257 ? 11.687 -10.748 4.623 1.00 89.06 257 HIS A N 1
ATOM 2086 C CA . HIS A 1 257 ? 12.038 -10.266 3.293 1.00 89.06 257 HIS A CA 1
ATOM 2087 C C . HIS A 1 257 ? 11.004 -9.316 2.670 1.00 89.06 257 HIS A C 1
ATOM 2089 O O . HIS A 1 257 ? 11.287 -8.731 1.625 1.00 89.06 257 HIS A O 1
ATOM 2095 N N . ILE A 1 258 ? 9.817 -9.134 3.268 1.00 88.06 258 ILE A N 1
ATOM 2096 C CA . ILE A 1 258 ? 8.713 -8.358 2.665 1.00 88.06 258 ILE A CA 1
ATOM 2097 C C . ILE A 1 258 ? 9.150 -6.935 2.320 1.00 88.06 258 ILE A C 1
ATOM 2099 O O . ILE A 1 258 ? 8.821 -6.433 1.246 1.00 88.06 258 ILE A O 1
ATOM 2103 N N . PHE A 1 259 ? 9.909 -6.288 3.203 1.00 86.88 259 PHE A N 1
ATOM 2104 C CA . PHE A 1 259 ? 10.363 -4.926 2.954 1.00 86.88 259 PHE A CA 1
ATOM 2105 C C . PHE A 1 259 ? 11.410 -4.865 1.832 1.00 86.88 259 PHE A C 1
ATOM 2107 O O . PHE A 1 259 ? 11.339 -3.986 0.979 1.00 86.88 259 PHE A O 1
ATOM 2114 N N . SER A 1 260 ? 12.319 -5.840 1.748 1.00 89.75 260 SER A N 1
ATOM 2115 C CA . SER A 1 260 ? 13.268 -5.943 0.630 1.00 89.75 260 SER A CA 1
ATOM 2116 C C . SER A 1 260 ? 12.560 -6.187 -0.704 1.00 89.75 260 SER A C 1
ATOM 2118 O O . SER A 1 260 ? 12.875 -5.526 -1.688 1.00 89.75 260 SER A O 1
ATOM 2120 N N . ILE A 1 261 ? 11.566 -7.085 -0.726 1.00 90.88 261 ILE A N 1
ATOM 2121 C CA . ILE A 1 261 ? 10.697 -7.335 -1.887 1.00 90.88 261 ILE A CA 1
ATOM 2122 C C . ILE A 1 261 ? 10.012 -6.031 -2.298 1.00 90.88 261 ILE A C 1
ATOM 2124 O O . ILE A 1 261 ? 10.059 -5.650 -3.465 1.00 90.88 261 ILE A O 1
ATOM 2128 N N . TYR A 1 262 ? 9.416 -5.322 -1.338 1.00 88.00 262 TYR A N 1
ATOM 2129 C CA . TYR A 1 262 ? 8.753 -4.044 -1.569 1.00 88.00 262 TYR A CA 1
ATOM 2130 C C . TYR A 1 262 ? 9.689 -3.007 -2.211 1.00 88.00 262 TYR A C 1
ATOM 2132 O O . TYR A 1 262 ? 9.253 -2.307 -3.118 1.00 88.00 262 TYR A O 1
ATOM 2140 N N . LEU A 1 263 ? 10.968 -2.952 -1.824 1.00 88.50 263 LEU A N 1
ATOM 2141 C CA . LEU A 1 263 ? 11.926 -2.009 -2.410 1.00 88.50 263 LEU A CA 1
ATOM 2142 C C . LEU A 1 263 ? 12.438 -2.425 -3.798 1.00 88.50 263 LEU A C 1
ATOM 2144 O O . LEU A 1 263 ? 12.538 -1.565 -4.661 1.00 88.50 263 LEU A O 1
ATOM 2148 N N . ILE A 1 264 ? 12.740 -3.709 -4.037 1.00 90.25 264 ILE A N 1
ATOM 2149 C CA . ILE A 1 264 ? 13.475 -4.135 -5.248 1.00 90.25 264 ILE A CA 1
ATOM 2150 C C . ILE A 1 264 ? 12.601 -4.722 -6.367 1.00 90.25 264 ILE A C 1
ATOM 2152 O O . ILE A 1 264 ? 13.070 -4.887 -7.493 1.00 90.25 264 ILE A O 1
ATOM 2156 N N . HIS A 1 265 ? 11.341 -5.087 -6.095 1.00 90.69 265 HIS A N 1
ATOM 2157 C CA . HIS A 1 265 ? 10.528 -5.807 -7.084 1.00 90.69 265 HIS A CA 1
ATOM 2158 C C . HIS A 1 265 ? 10.344 -5.028 -8.392 1.00 90.69 265 HIS A C 1
ATOM 2160 O O . HIS A 1 265 ? 10.423 -5.637 -9.456 1.00 90.69 265 HIS A O 1
ATOM 2166 N N . GLY A 1 266 ? 10.136 -3.708 -8.335 1.00 87.81 266 GLY A N 1
ATOM 2167 C CA . GLY A 1 266 ? 9.982 -2.888 -9.537 1.00 87.81 266 GLY A CA 1
ATOM 2168 C C . GLY A 1 266 ? 11.249 -2.906 -10.392 1.00 87.81 266 GLY A C 1
ATOM 2169 O O . GLY A 1 266 ? 11.171 -3.176 -11.589 1.00 87.81 266 GLY A O 1
ATOM 2170 N N . PHE A 1 267 ? 12.420 -2.770 -9.763 1.00 89.81 267 PHE A N 1
ATOM 2171 C CA . PHE A 1 267 ? 13.711 -2.878 -10.438 1.00 89.81 267 PHE A CA 1
ATOM 2172 C C . PHE A 1 267 ? 13.904 -4.226 -11.132 1.00 89.81 267 PHE A C 1
ATOM 2174 O O . PHE A 1 267 ? 14.275 -4.260 -12.303 1.00 89.81 267 PHE A O 1
ATOM 2181 N N . VAL A 1 268 ? 13.606 -5.346 -10.466 1.00 92.94 268 VAL A N 1
ATOM 2182 C CA . VAL A 1 268 ? 13.715 -6.685 -11.079 1.00 92.94 268 VAL A CA 1
ATOM 2183 C C . VAL A 1 268 ? 12.784 -6.822 -12.288 1.00 92.94 268 VAL A C 1
ATOM 2185 O O . VAL A 1 268 ? 13.196 -7.334 -13.331 1.00 92.94 268 VAL A O 1
ATOM 2188 N N . MET A 1 269 ? 11.545 -6.340 -12.170 1.00 90.12 269 MET A N 1
ATOM 2189 C CA . MET A 1 269 ? 10.552 -6.419 -13.245 1.00 90.12 269 MET A CA 1
ATOM 2190 C C . MET A 1 269 ? 10.945 -5.562 -14.455 1.00 90.12 269 MET A C 1
ATOM 2192 O O . MET A 1 269 ? 10.767 -6.001 -15.588 1.00 90.12 269 MET A O 1
ATOM 2196 N N . TRP A 1 270 ? 11.500 -4.367 -14.240 1.00 88.56 270 TRP A N 1
ATOM 2197 C CA . TRP A 1 270 ? 11.881 -3.448 -15.320 1.00 88.56 270 TRP A CA 1
ATOM 2198 C C . TRP A 1 270 ? 13.264 -3.726 -15.918 1.00 88.56 270 TRP A C 1
ATOM 2200 O O . TRP A 1 270 ? 13.502 -3.377 -17.071 1.00 88.56 270 TRP A O 1
ATOM 2210 N N . SER A 1 271 ? 14.162 -4.389 -15.191 1.00 91.94 271 SER A N 1
ATOM 2211 C CA . SER A 1 271 ? 15.465 -4.811 -15.719 1.00 91.94 271 SER A CA 1
ATOM 2212 C C . SER A 1 271 ? 15.372 -6.190 -16.378 1.00 91.94 271 SER A C 1
ATOM 2214 O O . SER A 1 271 ? 15.183 -6.320 -17.590 1.00 91.94 271 SER A O 1
ATOM 2216 N N . VAL A 1 272 ? 15.446 -7.242 -15.564 1.00 94.00 272 VAL A N 1
ATOM 2217 C CA . VAL A 1 272 ? 15.457 -8.639 -16.002 1.00 94.00 272 VAL A CA 1
ATOM 2218 C C . VAL A 1 272 ? 14.161 -9.004 -16.719 1.00 94.00 272 VAL A C 1
ATOM 2220 O O . VAL A 1 272 ? 14.204 -9.749 -17.696 1.00 94.00 272 VAL A O 1
ATOM 2223 N N . GLY A 1 273 ? 13.020 -8.459 -16.293 1.00 92.94 273 GLY A N 1
ATOM 2224 C CA . GLY A 1 273 ? 11.742 -8.730 -16.951 1.00 92.94 273 GLY A CA 1
ATOM 2225 C C . GLY A 1 273 ? 11.671 -8.198 -18.380 1.00 92.94 273 GLY A C 1
ATOM 2226 O O . GLY A 1 273 ? 11.251 -8.927 -19.281 1.00 92.94 273 GLY A O 1
ATOM 2227 N N . SER A 1 274 ? 12.151 -6.975 -18.612 1.00 91.56 274 SER A N 1
ATOM 2228 C CA . SER A 1 274 ? 12.245 -6.388 -19.955 1.00 91.56 274 SER A CA 1
ATOM 2229 C C . SER A 1 274 ? 13.185 -7.190 -20.843 1.00 91.56 274 SER A C 1
ATOM 2231 O O . SER A 1 274 ? 12.823 -7.558 -21.961 1.00 91.56 274 SER A O 1
ATOM 2233 N N . TRP A 1 275 ? 14.358 -7.552 -20.317 1.00 94.38 275 TRP A N 1
ATOM 2234 C CA . TRP A 1 275 ? 15.306 -8.411 -21.023 1.00 94.38 275 TRP A CA 1
ATOM 2235 C C . TRP A 1 275 ? 14.692 -9.766 -21.397 1.00 94.38 275 TRP A C 1
ATOM 2237 O O . TRP A 1 275 ? 14.781 -10.175 -22.556 1.00 94.38 275 TRP A O 1
ATOM 2247 N N . ALA A 1 276 ? 14.038 -10.449 -20.453 1.00 94.94 276 ALA A N 1
ATOM 2248 C CA . ALA A 1 276 ? 13.423 -11.753 -20.684 1.00 94.94 276 ALA A CA 1
ATOM 2249 C C . ALA A 1 276 ? 12.297 -11.666 -21.724 1.00 94.94 276 ALA A C 1
ATOM 2251 O O . ALA A 1 276 ? 12.250 -12.479 -22.647 1.00 94.94 276 ALA A O 1
ATOM 2252 N N . MET A 1 277 ? 11.436 -10.650 -21.624 1.00 93.69 277 MET A N 1
ATOM 2253 C CA . MET A 1 277 ? 10.319 -10.450 -22.545 1.00 93.69 277 MET A CA 1
ATOM 2254 C C . MET A 1 277 ? 10.805 -10.219 -23.978 1.00 93.69 277 MET A C 1
ATOM 2256 O O . MET A 1 277 ? 10.373 -10.921 -24.892 1.00 93.69 277 MET A O 1
ATOM 2260 N N . ILE A 1 278 ? 11.729 -9.274 -24.172 1.00 92.44 278 ILE A N 1
ATOM 2261 C CA . ILE A 1 278 ? 12.265 -8.941 -25.497 1.00 92.44 278 ILE A CA 1
ATOM 2262 C C . ILE A 1 278 ? 13.073 -10.105 -26.069 1.00 92.44 278 ILE A C 1
ATOM 2264 O O . ILE A 1 278 ? 12.918 -10.436 -27.243 1.00 92.44 278 ILE A O 1
ATOM 2268 N N . SER A 1 279 ? 13.878 -10.776 -25.241 1.00 93.88 279 SER A N 1
ATOM 2269 C CA . SER A 1 279 ? 14.653 -11.942 -25.669 1.00 93.88 279 SER A CA 1
ATOM 2270 C C . SER A 1 279 ? 13.747 -13.085 -26.115 1.00 93.88 279 SER A C 1
ATOM 2272 O O . SER A 1 279 ? 13.987 -13.671 -27.159 1.00 93.88 279 SER A O 1
ATOM 2274 N N . MET A 1 280 ? 12.687 -13.419 -25.377 1.00 93.50 280 MET A N 1
ATOM 2275 C CA . MET A 1 280 ? 11.779 -14.499 -25.787 1.00 93.50 280 MET A CA 1
ATOM 2276 C C . MET A 1 280 ? 10.969 -14.121 -27.029 1.00 93.50 280 MET A C 1
ATOM 2278 O O . MET A 1 280 ? 10.790 -14.940 -27.931 1.00 93.50 280 MET A O 1
ATOM 2282 N N . PHE A 1 281 ? 10.520 -12.869 -27.109 1.00 92.62 281 PHE A N 1
ATOM 2283 C CA . PHE A 1 281 ? 9.755 -12.384 -28.251 1.00 92.62 281 PHE A CA 1
ATOM 2284 C C . PHE A 1 281 ? 10.591 -12.341 -29.538 1.00 92.62 281 PHE A C 1
ATOM 2286 O O . PHE A 1 281 ? 10.092 -12.715 -30.598 1.00 92.62 281 PHE A O 1
ATOM 2293 N N . SER A 1 282 ? 11.876 -11.977 -29.460 1.00 92.50 282 SER A N 1
ATOM 2294 C CA . SER A 1 282 ? 12.779 -11.964 -30.621 1.00 92.50 282 SER A CA 1
ATOM 2295 C C . SER A 1 282 ? 13.047 -13.357 -31.204 1.00 92.50 282 SER A C 1
ATOM 2297 O O . SER A 1 282 ? 13.360 -13.471 -32.386 1.00 92.50 282 SER A O 1
ATOM 2299 N N . HIS A 1 283 ? 12.846 -14.420 -30.419 1.00 94.25 283 HIS A N 1
ATOM 2300 C CA . HIS A 1 283 ? 12.906 -15.810 -30.884 1.00 94.25 283 HIS A CA 1
ATOM 2301 C C . HIS A 1 283 ? 11.589 -16.301 -31.516 1.00 94.25 283 HIS A C 1
ATOM 2303 O O . HIS A 1 283 ? 11.495 -17.459 -31.920 1.00 94.25 283 HIS A O 1
ATOM 2309 N N . GLY A 1 284 ? 10.566 -15.445 -31.619 1.00 94.06 284 GLY A N 1
ATOM 2310 C CA . GLY A 1 284 ? 9.290 -15.769 -32.261 1.00 94.06 284 GLY A CA 1
ATOM 2311 C C . GLY A 1 284 ? 8.317 -16.559 -31.382 1.00 94.06 284 GLY A C 1
ATOM 2312 O O . GLY A 1 284 ? 7.372 -17.154 -31.901 1.00 94.06 284 GLY A O 1
ATOM 2313 N N . TYR A 1 285 ? 8.522 -16.587 -30.062 1.00 95.56 285 TYR A N 1
ATOM 2314 C CA . TYR A 1 285 ? 7.580 -17.236 -29.151 1.00 95.56 285 TYR A CA 1
ATOM 2315 C C . TYR A 1 285 ? 6.257 -16.457 -29.031 1.00 95.56 285 TYR A C 1
ATOM 2317 O O . TYR A 1 285 ? 6.240 -15.226 -29.120 1.00 95.56 285 TYR A O 1
ATOM 2325 N N . PRO A 1 286 ? 5.125 -17.153 -28.807 1.00 95.31 286 PRO A N 1
ATOM 2326 C CA . PRO A 1 286 ? 3.834 -16.498 -28.642 1.00 95.31 286 PRO A CA 1
ATOM 2327 C C . PRO A 1 286 ? 3.791 -15.677 -27.348 1.00 95.31 286 PRO A C 1
ATOM 2329 O O . PRO A 1 286 ? 4.351 -16.075 -26.327 1.00 95.31 286 PRO A O 1
ATOM 2332 N N . TYR A 1 287 ? 3.046 -14.566 -27.369 1.00 89.56 287 TYR A N 1
ATOM 2333 C CA . TYR A 1 287 ? 2.979 -13.597 -26.267 1.00 89.56 287 TYR A CA 1
ATOM 2334 C C . TYR A 1 287 ? 2.705 -14.233 -24.896 1.00 89.56 287 TYR A C 1
ATOM 2336 O O . TYR A 1 287 ? 3.413 -13.934 -23.941 1.00 89.56 287 TYR A O 1
ATOM 2344 N N . TRP A 1 288 ? 1.736 -15.154 -24.806 1.00 93.44 288 TRP A N 1
ATOM 2345 C CA . TRP A 1 288 ? 1.385 -15.809 -23.539 1.00 93.44 288 TRP A CA 1
ATOM 2346 C C . TRP A 1 288 ? 2.572 -16.574 -22.928 1.00 93.44 288 TRP A C 1
ATOM 2348 O O . TRP A 1 288 ? 2.760 -16.567 -21.709 1.00 93.44 288 TRP A O 1
ATOM 2358 N N . LEU A 1 289 ? 3.403 -17.200 -23.770 1.00 94.50 289 LEU A N 1
ATOM 2359 C CA . LEU A 1 289 ? 4.575 -17.948 -23.329 1.00 94.50 289 LEU A CA 1
ATOM 2360 C C . LEU A 1 289 ? 5.673 -16.988 -22.880 1.00 94.50 289 LEU A C 1
ATOM 2362 O O . LEU A 1 289 ? 6.244 -17.191 -21.812 1.00 94.50 289 LEU A O 1
ATOM 2366 N N . CYS A 1 290 ? 5.908 -15.911 -23.637 1.00 94.62 290 CYS A N 1
ATOM 2367 C CA . CYS A 1 290 ? 6.830 -14.852 -23.234 1.00 94.62 290 CYS A CA 1
ATOM 2368 C C . CYS A 1 290 ? 6.436 -14.279 -21.869 1.00 94.62 290 CYS A C 1
ATOM 2370 O O . CYS A 1 290 ? 7.268 -14.230 -20.971 1.00 94.62 290 CYS A O 1
ATOM 2372 N N . THR A 1 291 ? 5.157 -13.949 -21.660 1.00 91.88 291 THR A N 1
ATOM 2373 C CA . THR A 1 291 ? 4.677 -13.422 -20.374 1.00 91.88 291 THR A CA 1
ATOM 2374 C C . THR A 1 291 ? 4.839 -14.415 -19.226 1.00 91.88 291 THR A C 1
ATOM 2376 O O . THR A 1 291 ? 5.236 -14.018 -18.132 1.00 91.88 291 THR A O 1
ATOM 2379 N N . LEU A 1 292 ? 4.581 -15.706 -19.463 1.00 94.62 292 LEU A N 1
ATOM 2380 C CA . LEU A 1 292 ? 4.739 -16.743 -18.446 1.00 94.62 292 LEU A CA 1
ATOM 2381 C C . LEU A 1 292 ? 6.210 -16.920 -18.056 1.00 94.62 292 LEU A C 1
ATOM 2383 O O . LEU A 1 292 ? 6.530 -16.963 -16.869 1.00 94.62 292 LEU A O 1
ATOM 2387 N N . ILE A 1 293 ? 7.106 -16.994 -19.043 1.00 95.38 293 ILE A N 1
ATOM 2388 C CA . ILE A 1 293 ? 8.548 -17.117 -18.812 1.00 95.38 293 ILE A CA 1
ATOM 2389 C C . ILE A 1 293 ? 9.065 -15.877 -18.086 1.00 95.38 293 ILE A C 1
ATOM 2391 O O . ILE A 1 293 ? 9.744 -16.020 -17.073 1.00 95.38 293 ILE A O 1
ATOM 2395 N N . THR A 1 294 ? 8.702 -14.676 -18.538 1.00 95.31 294 THR A N 1
ATOM 2396 C CA . THR A 1 294 ? 9.071 -13.423 -17.872 1.00 95.31 294 THR A CA 1
ATOM 2397 C C . THR A 1 294 ? 8.617 -13.414 -16.417 1.00 95.31 294 THR A C 1
ATOM 2399 O O . THR A 1 294 ? 9.417 -13.097 -15.543 1.00 95.31 294 THR A O 1
ATOM 2402 N N . ALA A 1 295 ? 7.383 -13.836 -16.118 1.00 94.12 295 ALA A N 1
ATOM 2403 C CA . ALA A 1 295 ? 6.910 -13.936 -14.739 1.00 94.12 295 ALA A CA 1
ATOM 2404 C C . ALA A 1 295 ? 7.767 -14.906 -13.906 1.00 94.12 295 ALA A C 1
ATOM 2406 O O . ALA A 1 295 ? 8.210 -14.549 -12.814 1.00 94.12 295 ALA A O 1
ATOM 2407 N N . ILE A 1 296 ? 8.049 -16.106 -14.425 1.00 96.44 296 ILE A N 1
ATOM 2408 C CA . ILE A 1 296 ? 8.881 -17.108 -13.739 1.00 96.44 296 ILE A CA 1
ATOM 2409 C C . ILE A 1 296 ? 10.289 -16.566 -13.479 1.00 96.44 296 ILE A C 1
ATOM 2411 O O . ILE A 1 296 ? 10.790 -16.689 -12.361 1.00 96.44 296 ILE A O 1
ATOM 2415 N N . VAL A 1 297 ? 10.915 -15.947 -14.483 1.00 96.69 297 VAL A N 1
ATOM 2416 C CA . VAL A 1 297 ? 12.261 -15.375 -14.374 1.00 96.69 297 VAL A CA 1
ATOM 2417 C C . VAL A 1 297 ? 12.272 -14.241 -13.353 1.00 96.69 297 VAL A C 1
ATOM 2419 O O . VAL A 1 297 ? 13.093 -14.270 -12.443 1.00 96.69 297 VAL A O 1
ATOM 2422 N N . CYS A 1 298 ? 11.337 -13.292 -13.427 1.00 95.56 298 CYS A N 1
ATOM 2423 C CA . CYS A 1 298 ? 11.272 -12.174 -12.489 1.00 95.56 298 CYS A CA 1
ATOM 2424 C C . CYS A 1 298 ? 11.073 -12.631 -11.044 1.00 95.56 298 CYS A C 1
ATOM 2426 O O . CYS A 1 298 ? 11.806 -12.188 -10.162 1.00 95.56 298 CYS A O 1
ATOM 2428 N N . TYR A 1 299 ? 10.113 -13.524 -10.779 1.00 94.50 299 TYR A N 1
ATOM 2429 C CA . TYR A 1 299 ? 9.913 -14.039 -9.425 1.00 94.50 299 TYR A CA 1
ATOM 2430 C C . TYR A 1 299 ? 11.118 -14.865 -8.963 1.00 94.50 299 TYR A C 1
ATOM 2432 O O . TYR A 1 299 ? 11.561 -14.697 -7.829 1.00 94.50 299 TYR A O 1
ATOM 2440 N N . GLY A 1 300 ? 11.702 -15.690 -9.834 1.00 95.81 300 GLY A N 1
ATOM 2441 C CA . GLY A 1 300 ? 12.923 -16.440 -9.538 1.00 95.81 300 GLY A CA 1
ATOM 2442 C C . GLY A 1 300 ? 14.088 -15.529 -9.145 1.00 95.81 300 GLY A C 1
ATOM 2443 O O . GLY A 1 300 ? 14.694 -15.726 -8.093 1.00 95.81 300 GLY A O 1
ATOM 2444 N N . THR A 1 301 ? 14.358 -14.489 -9.937 1.00 95.88 301 THR A N 1
ATOM 2445 C CA . THR A 1 301 ? 15.386 -13.481 -9.650 1.00 95.88 301 THR A CA 1
ATOM 2446 C C . THR A 1 301 ? 15.083 -12.721 -8.365 1.00 95.88 301 THR A C 1
ATOM 2448 O O . THR A 1 301 ? 15.983 -12.539 -7.548 1.00 95.88 301 THR A O 1
ATOM 2451 N N . LEU A 1 302 ? 13.826 -12.323 -8.151 1.00 93.94 302 LEU A N 1
ATOM 2452 C CA . LEU A 1 302 ? 13.401 -11.622 -6.944 1.00 93.94 302 LEU A CA 1
ATOM 2453 C C . LEU A 1 302 ? 13.741 -12.439 -5.697 1.00 93.94 302 LEU A C 1
ATOM 2455 O O . LEU A 1 302 ? 14.405 -11.913 -4.811 1.00 93.94 302 LEU A O 1
ATOM 2459 N N . PHE A 1 303 ? 13.367 -13.723 -5.660 1.00 93.06 303 PHE A N 1
ATOM 2460 C CA . PHE A 1 303 ? 13.687 -14.622 -4.547 1.00 93.06 303 PHE A CA 1
ATOM 2461 C C . PHE A 1 303 ? 15.187 -14.906 -4.415 1.00 93.06 303 PHE A C 1
ATOM 2463 O O . PHE A 1 303 ? 15.685 -14.995 -3.293 1.00 93.06 303 PHE A O 1
ATOM 2470 N N . ALA A 1 304 ? 15.919 -15.013 -5.527 1.00 94.06 304 ALA A N 1
ATOM 2471 C CA . ALA A 1 304 ? 17.362 -15.248 -5.516 1.00 94.06 304 ALA A CA 1
ATOM 2472 C C . ALA A 1 304 ? 18.155 -14.078 -4.908 1.00 94.06 304 ALA A C 1
ATOM 2474 O O . ALA A 1 304 ? 19.212 -14.292 -4.317 1.00 94.06 304 ALA A O 1
ATOM 2475 N N . VAL A 1 305 ? 17.643 -12.851 -5.022 1.00 93.25 305 VAL A N 1
ATOM 2476 C CA . VAL A 1 305 ? 18.295 -11.638 -4.512 1.00 93.25 305 VAL A CA 1
ATOM 2477 C C . VAL A 1 305 ? 18.052 -11.403 -3.011 1.00 93.25 305 VAL A C 1
ATOM 2479 O O . VAL A 1 305 ? 18.875 -10.763 -2.353 1.00 93.25 305 VAL A O 1
ATOM 2482 N N . LEU A 1 306 ? 16.967 -11.938 -2.434 1.00 90.69 306 LEU A N 1
ATOM 2483 C CA . LEU A 1 306 ? 16.588 -11.680 -1.032 1.00 90.69 306 LEU A CA 1
ATOM 2484 C C . LEU A 1 306 ? 17.675 -12.042 -0.008 1.00 90.69 306 LEU A C 1
ATOM 2486 O O . LEU A 1 306 ? 17.928 -11.221 0.873 1.00 90.69 306 LEU A O 1
ATOM 2490 N N . PRO A 1 307 ? 18.376 -13.190 -0.099 1.00 89.12 307 PRO A N 1
ATOM 2491 C CA . PRO A 1 307 ? 19.429 -13.527 0.860 1.00 89.12 307 PRO A CA 1
ATOM 2492 C C . PRO A 1 307 ? 20.600 -12.536 0.866 1.00 89.12 307 PRO A C 1
ATOM 2494 O O . PRO A 1 307 ? 21.306 -12.438 1.865 1.00 89.12 307 PRO A O 1
ATOM 2497 N N . ILE A 1 308 ? 20.806 -11.807 -0.236 1.00 90.06 308 ILE A N 1
ATOM 2498 C CA . ILE A 1 308 ? 21.886 -10.827 -0.388 1.00 90.06 308 ILE A CA 1
ATOM 2499 C C . ILE A 1 308 ? 21.428 -9.446 0.091 1.00 90.06 308 ILE A C 1
ATOM 2501 O O . ILE A 1 308 ? 22.161 -8.780 0.817 1.00 90.06 308 ILE A O 1
ATOM 2505 N N . LEU A 1 309 ? 20.224 -9.011 -0.297 1.00 89.00 309 LEU A N 1
ATOM 2506 C CA . LEU A 1 309 ? 19.739 -7.658 -0.004 1.00 89.00 309 LEU A CA 1
ATOM 2507 C C . LEU A 1 309 ? 19.051 -7.520 1.355 1.00 89.00 309 LEU A C 1
ATOM 2509 O O . LEU A 1 309 ? 19.099 -6.445 1.945 1.00 89.00 309 LEU A O 1
ATOM 2513 N N . THR A 1 310 ? 18.418 -8.567 1.881 1.00 88.00 310 THR A N 1
ATOM 2514 C CA . THR A 1 310 ? 17.695 -8.454 3.155 1.00 88.00 310 THR A CA 1
ATOM 2515 C C . THR A 1 310 ? 18.609 -8.182 4.350 1.00 88.00 310 THR A C 1
ATOM 2517 O O . THR A 1 310 ? 18.310 -7.234 5.073 1.00 88.00 310 THR A O 1
ATOM 2520 N N . PRO A 1 311 ? 19.741 -8.888 4.552 1.00 89.25 311 PRO A N 1
ATOM 2521 C CA . PRO A 1 311 ? 20.618 -8.612 5.690 1.00 89.25 311 PRO A CA 1
ATOM 2522 C C . PRO A 1 311 ? 21.101 -7.152 5.800 1.00 89.25 311 PRO A C 1
ATOM 2524 O O . PRO A 1 311 ? 20.997 -6.591 6.891 1.00 89.25 311 PRO A O 1
ATOM 2527 N N . PRO A 1 312 ? 21.594 -6.490 4.728 1.00 86.12 312 PRO A N 1
ATOM 2528 C CA . PRO A 1 312 ? 21.993 -5.089 4.825 1.00 86.12 312 PRO A CA 1
ATOM 2529 C C . PRO A 1 312 ? 20.798 -4.144 4.993 1.00 86.12 312 PRO A C 1
ATOM 2531 O O . PRO A 1 312 ? 20.924 -3.172 5.727 1.00 86.12 312 PRO A O 1
ATOM 2534 N N . ILE A 1 313 ? 19.641 -4.418 4.375 1.00 83.94 313 ILE A N 1
ATOM 2535 C CA . ILE A 1 313 ? 18.434 -3.587 4.542 1.00 83.94 313 ILE A CA 1
ATOM 2536 C C . ILE A 1 313 ? 17.929 -3.627 5.990 1.00 83.94 313 ILE A C 1
ATOM 2538 O O . ILE A 1 313 ? 17.538 -2.593 6.520 1.00 83.94 313 ILE A O 1
ATOM 2542 N N . GLU A 1 314 ? 17.934 -4.796 6.634 1.00 80.50 314 GLU A N 1
ATOM 2543 C CA . GLU A 1 314 ? 17.495 -4.946 8.029 1.00 80.50 314 GLU A CA 1
ATOM 2544 C C . GLU A 1 314 ? 18.487 -4.364 9.045 1.00 80.50 314 GLU A C 1
ATOM 2546 O O . GLU A 1 314 ? 18.103 -4.051 10.174 1.00 80.50 314 GLU A O 1
ATOM 2551 N N . ALA A 1 315 ? 19.761 -4.228 8.667 1.00 80.25 315 ALA A N 1
ATOM 2552 C CA . ALA A 1 315 ? 20.795 -3.648 9.518 1.00 80.25 315 ALA A CA 1
ATOM 2553 C C . ALA A 1 315 ? 20.745 -2.106 9.589 1.00 80.25 315 ALA A C 1
ATOM 2555 O O . ALA A 1 315 ? 21.368 -1.531 10.488 1.00 80.25 315 ALA A O 1
ATOM 2556 N N . LEU A 1 316 ? 20.036 -1.453 8.659 1.00 73.81 316 LEU A N 1
ATOM 2557 C CA . LEU A 1 316 ? 19.892 0.008 8.533 1.00 73.81 316 LEU A CA 1
ATOM 2558 C C . LEU A 1 316 ? 18.707 0.556 9.348 1.00 73.81 316 LEU A C 1
ATOM 2560 O O . LEU A 1 316 ? 18.873 1.640 9.960 1.00 73.81 316 LEU A O 1
#

Secondary structure (DSSP, 8-state):
-HHHHHHHHHHTHHHHHHHHHHHHHHHHTTTTTTGGGSHHHHSSS-------SSHHHHHHHHHHHHH--SS---THHHHSS-TTTTHHHHHHHHHHHHHHHHHHHHH--SHHHHHHHHHHHHHHHHHTT-THHHHHHHHHHHHIIIII-HIIIIITT-HHHHHHHHHHHHHHHHHHHHHHHHHHHH---HHHHHHTTSBPTTTSSBTTTTT--PPPPTTS--HHHHHHHHHHHHHHHH-HHHHHHHTSHHHHHHGGGHHHHHHHHHHHHHTHHHHHHHHHHHTT--HHHHHHHHHHHHHHHHHHHHHHHHHHHHH-

Sequence (316 aa):
MAQKIVARPFRLLTPVASIAFLEYFLMDAGALNWLEYLPSVTWSDWPFTAIASNPGTFISEILQLAFLIPNAAPMITNNYCTGVLWTIPVQLQGAWQTLLGLIMIRQIKTPWKRFSFYVFCTVMHWYALSWGSYYYVGILLADLDLTYKYKQKWLWPHPWIYWPVLILMACTAIGGFSIDLVTQHTGVNYAQIEYGWHPDVKTGLTLAQAQSASYPDYFIPRLNAFLTTITMQGVVEISPTLQKILSIKMLQWLFPHIFSIYLIHGFVMWSVGSWAMISMFSHGYPYWLCTLITAIVCYGTLFAVLPILTPPIEAL

Radius of gyration: 22.23 Å; chains: 1; bounding box: 51×48×60 Å